Protein AF-A0A1C6GK19-F1 (afdb_monomer_lite)

Foldseek 3Di:
DDDDDDDDDDDDDDDDDDDDDPPPPVVVVVVVVVVVVVVVVVVVVVVVVVVVVVVVVVVVVVVVVVVVVVVVVVVVVVVVVVVVVCCDPPFKDWDAACDCLQPLQAHHRFIFIWTQCPPVPHHDDAQWWFWFQDPVDPPDIDIWGFHFDAFWKWKAAPLWIDTNNHTDDQPSQPPGDDDDPHIDIATAHHQWTFTGGSPHNRDDGCVPRNIGGVVRTRGTTAWTPPPHTDGSDDD

Sequence (235 aa):
MNYNHDEILDEMKTNGDNASDSENAEKNINNEAAENTKTVVKSREIDDKQKKSKKKNKDDEEETSWFRELCSWIMIFAGAFIVAYILSNFVIVNAKVPSGSMISTININDKVLGFRLSYMFSDPKRGDIVMFNAPDKENTIYIKRIIGLPGDKIVIEDNTVYINGEKLEEDYVRNGWEKSEGRTEYEVPKGEYFMMGDNRDESSDSRVWGTVKKKEIIAKAIFRYYPSIKSLLKK

Secondary structure (DSSP, 8-state):
---------------------SSSSHHHHHHHHHHHHHHHHHHHHHHHHHHHHHHHHHHHHHHHHHHHHHHHHHHHHHHHHHHHHHIIIIIEEEEE--SSTTTTTS-TT-EEEEEGGGGTSS---TT-EEEEE-SSSTT-EEEEEEEE-TTPEEEEETTEEEETTEEPP-TT-TT------S-EEEE--TTEEEEE-SSGGG--SHHHH--EEGGGEEEEEEEEEESS-EE-S--

pLDDT: mean 80.17, std 21.72, range [26.94, 98.56]

Radius of gyration: 51.76 Å; chains: 1; bounding box: 88×38×169 Å

Structure (mmCIF, N/CA/C/O backbone):
data_AF-A0A1C6GK19-F1
#
_entry.id   AF-A0A1C6GK19-F1
#
loop_
_atom_site.group_PDB
_atom_site.id
_atom_site.type_symbol
_atom_site.label_atom_id
_atom_site.label_alt_id
_atom_site.label_comp_id
_atom_site.label_asym_id
_atom_site.label_entity_id
_atom_site.label_seq_id
_atom_site.pdbx_PDB_ins_code
_atom_site.Cartn_x
_atom_site.Cartn_y
_atom_site.Cartn_z
_atom_site.occupancy
_atom_site.B_iso_or_equiv
_atom_site.auth_seq_id
_atom_site.auth_comp_id
_atom_site.auth_asym_id
_atom_site.auth_atom_id
_atom_site.pdbx_PDB_model_num
ATOM 1 N N . MET A 1 1 ? 35.275 -26.138 -144.445 1.00 43.59 1 MET A N 1
ATOM 2 C CA . MET A 1 1 ? 35.527 -24.773 -143.944 1.00 43.59 1 MET A CA 1
ATOM 3 C C . MET A 1 1 ? 36.910 -24.784 -143.322 1.00 43.59 1 MET A C 1
ATOM 5 O O . MET A 1 1 ? 37.063 -25.230 -142.196 1.00 43.59 1 MET A O 1
ATOM 9 N N . ASN A 1 2 ? 37.903 -24.423 -144.133 1.00 28.73 2 ASN A N 1
ATOM 10 C CA . ASN A 1 2 ? 39.289 -24.197 -143.730 1.00 28.73 2 ASN A CA 1
ATOM 11 C C . ASN A 1 2 ? 39.421 -22.719 -143.348 1.00 28.73 2 ASN A C 1
ATOM 13 O O . ASN A 1 2 ? 38.858 -21.885 -144.053 1.00 28.73 2 ASN A O 1
ATOM 17 N N . TYR A 1 3 ? 40.132 -22.396 -142.271 1.00 29.20 3 TYR A N 1
ATOM 18 C CA . TYR A 1 3 ? 41.532 -21.958 -142.343 1.00 29.20 3 TYR A CA 1
ATOM 19 C C . TYR A 1 3 ? 42.068 -21.739 -140.916 1.00 29.20 3 TYR A C 1
ATOM 21 O O . TYR A 1 3 ? 41.540 -20.948 -140.141 1.00 29.20 3 TYR A O 1
ATOM 29 N N . ASN A 1 4 ? 43.092 -22.530 -140.596 1.00 36.84 4 ASN A N 1
ATOM 30 C CA . ASN A 1 4 ? 44.186 -22.208 -139.683 1.00 36.84 4 ASN A CA 1
ATOM 31 C C . ASN A 1 4 ? 45.207 -21.334 -140.454 1.00 36.84 4 ASN A C 1
ATOM 33 O O . ASN A 1 4 ? 45.014 -21.161 -141.655 1.00 36.84 4 ASN A O 1
ATOM 37 N N . HIS A 1 5 ? 46.309 -20.933 -139.809 1.00 33.53 5 HIS A N 1
ATOM 38 C CA . HIS A 1 5 ? 47.495 -20.259 -140.382 1.00 33.53 5 HIS A CA 1
ATOM 39 C C . HIS A 1 5 ? 47.333 -18.743 -140.637 1.00 33.53 5 HIS A C 1
ATOM 41 O O . HIS A 1 5 ? 46.323 -18.308 -141.172 1.00 33.53 5 HIS A O 1
ATOM 47 N N . ASP A 1 6 ? 48.281 -17.863 -140.314 1.00 38.62 6 ASP A N 1
ATOM 48 C CA . ASP A 1 6 ? 49.664 -18.057 -139.872 1.00 38.62 6 ASP A CA 1
ATOM 49 C C . ASP A 1 6 ? 50.293 -16.715 -139.450 1.00 38.62 6 ASP A C 1
ATOM 51 O O . ASP A 1 6 ? 49.827 -15.672 -139.899 1.00 38.62 6 ASP A O 1
ATOM 55 N N . GLU A 1 7 ? 51.382 -16.814 -138.672 1.00 36.59 7 GLU A N 1
ATOM 56 C CA . GLU A 1 7 ? 52.617 -16.005 -138.789 1.00 36.59 7 GLU A CA 1
ATOM 57 C C . GLU A 1 7 ? 52.578 -14.473 -138.526 1.00 36.59 7 GLU A C 1
ATOM 59 O O . GLU A 1 7 ? 51.621 -13.778 -138.823 1.00 36.59 7 GLU A O 1
ATOM 64 N N . ILE A 1 8 ? 53.583 -13.806 -137.946 1.00 34.12 8 ILE A N 1
ATOM 65 C CA . ILE A 1 8 ? 55.035 -14.031 -137.882 1.00 34.12 8 ILE A CA 1
ATOM 66 C C . ILE A 1 8 ? 55.582 -13.346 -136.609 1.00 34.12 8 ILE A C 1
ATOM 68 O O . ILE A 1 8 ? 55.126 -12.272 -136.210 1.00 34.12 8 ILE A O 1
ATOM 72 N N . LEU A 1 9 ? 56.583 -13.990 -136.007 1.00 29.38 9 LEU A N 1
ATOM 73 C CA . LEU A 1 9 ? 57.534 -13.450 -135.032 1.00 29.38 9 LEU A CA 1
ATOM 74 C C . LEU A 1 9 ? 58.694 -12.758 -135.760 1.00 29.38 9 LEU A C 1
ATOM 76 O O . LEU A 1 9 ? 59.252 -13.365 -136.665 1.00 29.38 9 LEU A O 1
ATOM 80 N N . ASP A 1 10 ? 59.076 -11.561 -135.313 1.00 32.47 10 ASP A N 1
ATOM 81 C CA . ASP A 1 10 ? 60.437 -10.982 -135.367 1.00 32.47 10 ASP A CA 1
ATOM 82 C C . ASP A 1 10 ? 60.372 -9.555 -134.783 1.00 32.47 10 ASP A C 1
ATOM 84 O O . ASP A 1 10 ? 59.356 -8.882 -134.920 1.00 32.47 10 ASP A O 1
ATOM 88 N N . GLU A 1 11 ? 61.381 -8.923 -134.194 1.00 31.27 11 GLU A N 1
ATOM 89 C CA . GLU A 1 11 ? 62.536 -9.307 -133.385 1.00 31.27 11 GLU A CA 1
ATOM 90 C C . GLU A 1 11 ? 63.056 -7.966 -132.802 1.00 31.27 11 GLU A C 1
ATOM 92 O O . GLU A 1 11 ? 63.109 -6.954 -133.496 1.00 31.27 11 GLU A O 1
ATOM 97 N N . MET A 1 12 ? 63.447 -7.966 -131.523 1.00 29.61 12 MET A N 1
ATOM 98 C CA . MET A 1 12 ? 64.511 -7.145 -130.907 1.00 29.61 12 MET A CA 1
ATOM 99 C C . MET A 1 12 ? 64.522 -5.599 -131.041 1.00 29.61 12 MET A C 1
ATOM 101 O O . MET A 1 12 ? 64.955 -5.038 -132.044 1.00 29.61 12 MET A O 1
ATOM 105 N N . LYS A 1 13 ? 64.339 -4.899 -129.905 1.00 29.30 13 LYS A N 1
ATOM 106 C CA . LYS A 1 13 ? 65.416 -4.266 -129.089 1.00 29.30 13 LYS A CA 1
ATOM 107 C C . LYS A 1 13 ? 64.837 -3.253 -128.084 1.00 29.30 13 LYS A C 1
ATOM 109 O O . LYS A 1 13 ? 64.170 -2.319 -128.496 1.00 29.30 13 LYS A O 1
ATOM 114 N N . THR A 1 14 ? 65.172 -3.435 -126.799 1.00 32.00 14 THR A N 1
ATOM 115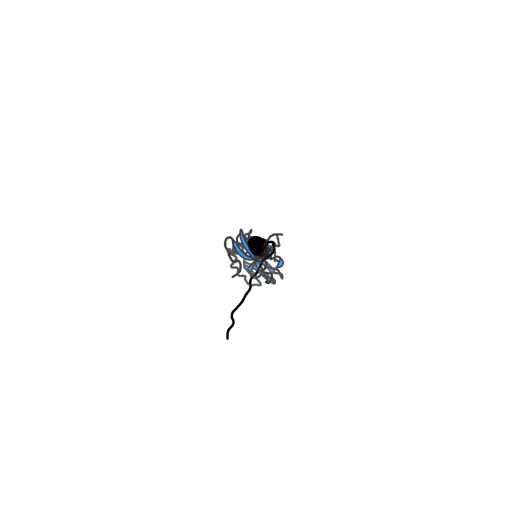 C CA . THR A 1 14 ? 65.857 -2.496 -125.868 1.00 32.00 14 THR A CA 1
ATOM 116 C C . THR A 1 14 ? 65.341 -2.596 -124.425 1.00 32.00 14 THR A C 1
ATOM 118 O O . THR A 1 14 ? 64.204 -2.240 -124.154 1.00 32.00 14 THR A O 1
ATOM 121 N N . ASN A 1 15 ? 66.242 -3.049 -123.541 1.00 27.27 15 ASN A N 1
ATOM 122 C CA . ASN A 1 15 ? 66.526 -2.632 -122.157 1.00 27.27 15 ASN A CA 1
ATOM 123 C C . ASN A 1 15 ? 65.410 -2.114 -121.226 1.00 27.27 15 ASN A C 1
ATOM 125 O O . ASN A 1 15 ? 64.787 -1.098 -121.510 1.00 27.27 15 ASN A O 1
ATOM 129 N N . GLY A 1 16 ? 65.411 -2.649 -119.996 1.00 26.94 16 GLY A N 1
ATOM 130 C CA . GLY A 1 16 ? 65.390 -1.798 -118.797 1.00 26.94 16 GLY A CA 1
ATOM 131 C C . GLY A 1 16 ? 64.318 -2.098 -117.745 1.00 26.94 16 GLY A C 1
ATOM 132 O O . GLY A 1 16 ? 63.241 -1.525 -117.797 1.00 26.94 16 GLY A O 1
ATOM 133 N N . ASP A 1 17 ? 64.707 -2.916 -116.764 1.00 32.50 17 ASP A N 1
ATOM 134 C CA . ASP A 1 17 ? 64.641 -2.642 -115.316 1.00 32.50 17 ASP A CA 1
ATOM 135 C C . ASP A 1 17 ? 63.320 -2.614 -114.501 1.00 32.50 17 ASP A C 1
ATOM 137 O O . ASP A 1 17 ? 62.322 -1.996 -114.856 1.00 32.50 17 ASP A O 1
ATOM 141 N N . ASN A 1 18 ? 63.480 -3.163 -113.278 1.00 35.75 18 ASN A N 1
ATOM 142 C CA . ASN A 1 18 ? 62.771 -2.931 -112.000 1.00 35.75 18 ASN A CA 1
ATOM 143 C C . ASN A 1 18 ? 61.487 -3.753 -111.764 1.00 35.75 18 ASN A C 1
ATOM 145 O O . ASN A 1 18 ? 60.461 -3.498 -112.374 1.00 35.75 18 ASN A O 1
ATOM 149 N N . ALA A 1 19 ? 61.437 -4.806 -110.932 1.00 41.19 19 ALA A N 1
ATOM 150 C CA . ALA A 1 19 ? 61.984 -5.053 -109.585 1.00 41.19 19 ALA A CA 1
ATOM 151 C C . ALA A 1 19 ? 61.464 -4.081 -108.507 1.00 41.19 19 ALA A C 1
ATOM 153 O O . ALA A 1 19 ? 62.207 -3.227 -108.036 1.00 41.19 19 ALA A O 1
ATOM 154 N N . SER A 1 20 ? 60.201 -4.242 -108.089 1.00 37.00 20 SER A N 1
ATOM 155 C CA . SER A 1 20 ? 59.693 -3.703 -106.813 1.00 37.00 20 SER A CA 1
ATOM 156 C C . SER A 1 20 ? 58.348 -4.332 -106.398 1.00 37.00 20 SER A C 1
ATOM 158 O O . SER A 1 20 ? 57.355 -3.626 -106.285 1.00 37.00 20 SER A O 1
ATOM 160 N N . ASP A 1 21 ? 58.298 -5.649 -106.161 1.00 46.28 21 ASP A N 1
ATOM 161 C CA . ASP A 1 21 ? 57.084 -6.336 -105.653 1.00 46.28 21 ASP A CA 1
ATOM 162 C C . ASP A 1 21 ? 57.327 -7.126 -104.348 1.00 46.28 21 ASP A C 1
ATOM 164 O O . ASP A 1 21 ? 56.582 -8.039 -104.001 1.00 46.28 21 ASP A O 1
ATOM 168 N N . SER A 1 22 ? 58.359 -6.764 -103.574 1.00 48.38 22 SER A N 1
ATOM 169 C CA . SER A 1 22 ? 58.707 -7.443 -102.310 1.00 48.38 22 SER A CA 1
ATOM 170 C C . SER A 1 22 ? 58.636 -6.574 -101.045 1.00 48.38 22 SER A C 1
ATOM 172 O O . SER A 1 22 ? 58.874 -7.091 -99.961 1.00 48.38 22 SER A O 1
ATOM 174 N N . GLU A 1 23 ? 58.258 -5.292 -101.121 1.00 44.59 23 GLU A N 1
ATOM 175 C CA . GLU A 1 23 ? 58.167 -4.412 -99.931 1.00 44.59 23 GLU A CA 1
ATOM 176 C C . GLU A 1 23 ? 56.764 -4.325 -99.292 1.00 44.59 23 GLU A C 1
ATOM 178 O O . GLU A 1 23 ? 56.608 -3.765 -98.205 1.00 44.59 23 GLU A O 1
ATOM 183 N N . ASN A 1 24 ? 55.729 -4.907 -99.911 1.00 45.12 24 ASN A N 1
ATOM 184 C CA . ASN A 1 24 ? 54.342 -4.814 -99.420 1.00 45.12 24 ASN A CA 1
ATOM 185 C C . ASN A 1 24 ? 53.863 -6.011 -98.574 1.00 45.12 24 ASN A C 1
ATOM 187 O O . ASN A 1 24 ? 52.768 -5.958 -98.013 1.00 45.12 24 ASN A O 1
ATOM 191 N N . ALA A 1 25 ? 54.668 -7.069 -98.428 1.00 46.62 25 ALA A N 1
ATOM 192 C CA . ALA A 1 25 ? 54.315 -8.240 -97.614 1.00 46.62 25 ALA A CA 1
ATOM 193 C C . ALA A 1 25 ? 54.773 -8.120 -96.144 1.00 46.62 25 ALA A C 1
ATOM 195 O O . ALA A 1 25 ? 54.075 -8.573 -95.239 1.00 46.62 25 ALA A O 1
ATOM 196 N N . GLU A 1 26 ? 55.892 -7.441 -95.869 1.00 47.50 26 GLU A N 1
ATOM 197 C CA . GLU A 1 26 ? 56.449 -7.323 -94.507 1.00 47.50 26 GLU A CA 1
ATOM 198 C C . GLU A 1 26 ? 55.784 -6.228 -93.648 1.00 47.50 26 GLU A C 1
ATOM 200 O O . GLU A 1 26 ? 55.840 -6.273 -92.416 1.00 47.50 26 GLU A O 1
ATOM 205 N N . LYS A 1 27 ? 55.082 -5.266 -94.263 1.00 44.72 27 LYS A N 1
ATOM 206 C CA . LYS A 1 27 ? 54.335 -4.225 -93.530 1.00 44.72 27 LYS A CA 1
ATOM 207 C C . LYS A 1 27 ? 53.001 -4.702 -92.947 1.00 44.72 27 LYS A C 1
ATOM 209 O O . LYS A 1 27 ? 52.537 -4.108 -91.977 1.00 44.72 27 LYS A O 1
ATOM 214 N N . ASN A 1 28 ? 52.405 -5.770 -93.480 1.00 46.62 28 ASN A N 1
ATOM 215 C CA . ASN A 1 28 ? 51.107 -6.266 -93.004 1.00 46.62 28 ASN A CA 1
ATOM 216 C C . ASN A 1 28 ? 51.219 -7.217 -91.800 1.00 46.62 28 ASN A C 1
ATOM 218 O O . ASN A 1 28 ? 50.357 -7.190 -90.927 1.00 46.62 28 ASN A O 1
ATOM 222 N N . ILE A 1 29 ? 52.314 -7.973 -91.672 1.00 51.62 29 ILE A N 1
ATOM 223 C CA . ILE A 1 29 ? 52.503 -8.942 -90.572 1.00 51.62 29 ILE A CA 1
ATOM 224 C C . ILE A 1 29 ? 52.820 -8.236 -89.236 1.00 51.62 29 ILE A C 1
ATOM 226 O O . ILE A 1 29 ? 52.411 -8.683 -88.164 1.00 51.62 29 ILE A O 1
ATOM 230 N N . ASN A 1 30 ? 53.497 -7.083 -89.284 1.00 49.56 30 ASN A N 1
ATOM 231 C CA . ASN A 1 30 ? 53.885 -6.330 -88.085 1.00 49.56 30 ASN A CA 1
ATOM 232 C C . ASN A 1 30 ? 52.734 -5.522 -87.452 1.00 49.56 30 ASN A C 1
ATOM 234 O O . ASN A 1 30 ? 52.788 -5.218 -86.259 1.00 49.56 30 ASN A O 1
ATOM 238 N N . ASN A 1 31 ? 51.677 -5.208 -88.209 1.00 53.41 31 ASN A N 1
ATOM 239 C CA . ASN A 1 31 ? 50.517 -4.479 -87.685 1.00 53.41 31 ASN A CA 1
ATOM 240 C C . ASN A 1 31 ? 49.523 -5.400 -86.951 1.00 53.41 31 ASN A C 1
ATOM 242 O O . ASN A 1 31 ? 49.047 -5.034 -85.877 1.00 53.41 31 ASN A O 1
ATOM 246 N N . GLU A 1 32 ? 49.292 -6.626 -87.434 1.00 54.31 32 GLU A N 1
ATOM 247 C CA . GLU A 1 32 ? 48.418 -7.601 -86.755 1.00 54.31 32 GLU A CA 1
ATOM 248 C C . GLU A 1 32 ? 48.982 -8.070 -85.403 1.00 54.31 32 GLU A C 1
ATOM 250 O O . GLU A 1 32 ? 48.239 -8.219 -84.429 1.00 54.31 32 GLU A O 1
ATOM 255 N N . ALA A 1 33 ? 50.303 -8.251 -85.289 1.00 53.78 33 ALA A N 1
ATOM 256 C CA . ALA A 1 33 ? 50.943 -8.654 -84.034 1.00 53.78 33 ALA A CA 1
ATOM 257 C C . ALA A 1 33 ? 50.863 -7.563 -82.943 1.00 53.78 33 ALA A C 1
ATOM 259 O O . ALA A 1 33 ? 50.708 -7.879 -81.756 1.00 53.78 33 ALA A O 1
ATOM 260 N N . ALA A 1 34 ? 50.921 -6.284 -83.335 1.00 53.94 34 ALA A N 1
ATOM 261 C CA . ALA A 1 34 ? 50.820 -5.134 -82.434 1.00 53.94 34 ALA A CA 1
ATOM 262 C C . ALA A 1 34 ? 49.372 -4.848 -81.986 1.00 53.94 34 ALA A C 1
ATOM 264 O O . ALA A 1 34 ? 49.145 -4.415 -80.850 1.00 53.94 34 ALA A O 1
ATOM 265 N N . GLU A 1 35 ? 48.379 -5.122 -82.837 1.00 54.28 35 GLU A N 1
ATOM 266 C CA . GLU A 1 35 ? 46.960 -5.024 -82.473 1.00 54.28 35 GLU A CA 1
ATOM 267 C C . GLU A 1 35 ? 46.511 -6.186 -81.576 1.00 54.28 35 GLU A C 1
ATOM 269 O O . GLU A 1 35 ? 45.806 -5.959 -80.586 1.00 54.28 35 GLU A O 1
ATOM 274 N N . ASN A 1 36 ? 46.995 -7.411 -81.812 1.00 53.78 36 ASN A N 1
ATOM 275 C CA . ASN A 1 36 ? 46.675 -8.559 -80.955 1.00 53.78 36 ASN A CA 1
ATOM 276 C C . ASN A 1 36 ? 47.298 -8.451 -79.553 1.00 53.78 36 ASN A C 1
ATOM 278 O O . ASN A 1 36 ? 46.638 -8.753 -78.557 1.00 53.78 36 ASN A O 1
ATOM 282 N N . THR A 1 37 ? 48.534 -7.957 -79.427 1.00 56.78 37 THR A N 1
ATOM 283 C CA . THR A 1 37 ? 49.152 -7.734 -78.105 1.00 56.78 37 THR A CA 1
ATOM 284 C C . THR A 1 37 ? 48.468 -6.612 -77.322 1.00 56.78 37 THR A C 1
ATOM 286 O O . THR A 1 37 ? 48.232 -6.774 -76.124 1.00 56.78 37 THR A O 1
ATOM 289 N N . LYS A 1 38 ? 48.048 -5.516 -77.971 1.00 58.03 38 LYS A N 1
ATOM 290 C CA . LYS A 1 38 ? 47.233 -4.474 -77.315 1.00 58.03 38 LYS A CA 1
ATOM 291 C C . LYS A 1 38 ? 45.866 -4.992 -76.869 1.00 58.03 38 LYS A C 1
ATOM 293 O O . LYS A 1 38 ? 45.396 -4.609 -75.798 1.00 58.03 38 LYS A O 1
ATOM 298 N N . THR A 1 39 ? 45.249 -5.880 -77.644 1.00 56.84 39 THR A N 1
ATOM 299 C CA . THR A 1 39 ? 43.930 -6.447 -77.325 1.00 56.84 39 THR A CA 1
ATOM 300 C C . THR A 1 39 ? 44.000 -7.409 -76.133 1.00 56.84 39 THR A C 1
ATOM 302 O O . THR A 1 39 ? 43.179 -7.308 -75.223 1.00 56.84 39 THR A O 1
ATOM 305 N N . VAL A 1 40 ? 45.037 -8.254 -76.060 1.00 58.97 40 VAL A N 1
ATOM 306 C CA . VAL A 1 40 ? 45.258 -9.206 -74.949 1.00 58.97 40 VAL A CA 1
ATOM 307 C C . VAL A 1 40 ? 45.695 -8.516 -73.646 1.00 58.97 40 VAL A C 1
ATOM 309 O O . VAL A 1 40 ? 45.342 -8.960 -72.551 1.00 58.97 40 VAL A O 1
ATOM 312 N N . VAL A 1 41 ? 46.452 -7.416 -73.724 1.00 59.88 41 VAL A N 1
ATOM 313 C CA . VAL A 1 41 ? 46.822 -6.618 -72.538 1.00 59.88 41 VAL A CA 1
ATOM 314 C C . VAL A 1 41 ? 45.608 -5.850 -72.002 1.00 59.88 41 VAL A C 1
ATOM 316 O O . VAL A 1 41 ? 45.374 -5.838 -70.794 1.00 59.88 41 VAL A O 1
ATOM 319 N N . LYS A 1 42 ? 44.772 -5.296 -72.891 1.00 57.91 42 LYS A N 1
ATOM 320 C CA . LYS A 1 42 ? 43.541 -4.588 -72.517 1.00 57.91 42 LYS A CA 1
ATOM 321 C C . LYS A 1 42 ? 42.492 -5.518 -71.898 1.00 57.91 42 LYS A C 1
ATOM 323 O O . LYS A 1 42 ? 41.830 -5.116 -70.947 1.00 57.91 42 LYS A O 1
ATOM 328 N N . SER A 1 43 ? 42.360 -6.762 -72.367 1.00 58.38 43 SER A N 1
ATOM 329 C CA . SER A 1 43 ? 41.442 -7.741 -71.763 1.00 58.38 43 SER A CA 1
ATOM 330 C C . SER A 1 43 ? 41.885 -8.183 -70.361 1.00 58.38 43 SER A C 1
ATOM 332 O O . SER A 1 43 ? 41.049 -8.276 -69.467 1.00 58.38 43 SER A O 1
ATOM 334 N N . ARG A 1 44 ? 43.194 -8.351 -70.118 1.00 57.56 44 ARG A N 1
ATOM 335 C CA . ARG A 1 44 ? 43.731 -8.666 -68.776 1.00 57.56 44 ARG A CA 1
ATOM 336 C C . ARG A 1 44 ? 43.562 -7.513 -67.779 1.00 57.56 44 ARG A C 1
ATOM 338 O O . ARG A 1 44 ? 43.212 -7.756 -66.629 1.00 57.56 44 ARG A O 1
ATOM 345 N N . GLU A 1 45 ? 43.727 -6.262 -68.213 1.00 58.31 45 GLU A N 1
ATOM 346 C CA . GLU A 1 45 ? 43.440 -5.092 -67.366 1.00 58.31 45 GLU A CA 1
ATOM 347 C C . GLU A 1 45 ? 41.950 -4.942 -67.025 1.00 58.31 45 GLU A C 1
ATOM 349 O O . GLU A 1 45 ? 41.614 -4.466 -65.937 1.00 58.31 45 GLU A O 1
ATOM 354 N N . ILE A 1 46 ? 41.053 -5.327 -67.938 1.00 57.06 46 ILE A N 1
ATOM 355 C CA . ILE A 1 46 ? 39.604 -5.301 -67.702 1.00 57.06 46 ILE A CA 1
ATOM 356 C C . ILE A 1 46 ? 39.209 -6.390 -66.692 1.00 57.06 46 ILE A C 1
ATOM 358 O O . ILE A 1 46 ? 38.466 -6.089 -65.756 1.00 57.06 46 ILE A O 1
ATOM 362 N N . ASP A 1 47 ? 39.758 -7.601 -66.802 1.00 56.25 47 ASP A N 1
ATOM 363 C CA . ASP A 1 47 ? 39.485 -8.703 -65.867 1.00 56.25 47 ASP A CA 1
ATOM 364 C C . ASP A 1 47 ? 40.027 -8.433 -64.451 1.00 56.25 47 ASP A C 1
ATOM 366 O O . ASP A 1 47 ? 39.339 -8.695 -63.457 1.00 56.25 47 ASP A O 1
ATOM 370 N N . ASP A 1 48 ? 41.217 -7.836 -64.327 1.00 58.59 48 ASP A N 1
ATOM 371 C CA . ASP A 1 48 ? 41.787 -7.457 -63.027 1.00 58.59 48 ASP A CA 1
ATOM 372 C C . ASP A 1 48 ? 41.061 -6.263 -62.388 1.00 58.59 48 ASP A C 1
ATOM 374 O O . ASP A 1 48 ? 40.886 -6.224 -61.163 1.00 58.59 48 ASP A O 1
ATOM 378 N N . LYS A 1 49 ? 40.569 -5.305 -63.189 1.00 56.38 49 LYS A N 1
ATOM 379 C CA . LYS A 1 49 ? 39.706 -4.216 -62.695 1.00 56.38 49 LYS A CA 1
ATOM 380 C C . LYS A 1 49 ? 38.335 -4.729 -62.256 1.00 56.38 49 LYS A C 1
ATOM 382 O O . LYS A 1 49 ? 37.857 -4.296 -61.209 1.00 56.38 49 LYS A O 1
ATOM 387 N N . GLN A 1 50 ? 37.737 -5.679 -62.979 1.00 56.31 50 GLN A N 1
ATOM 388 C CA . GLN A 1 50 ? 36.462 -6.297 -62.593 1.00 56.31 50 GLN A CA 1
ATOM 389 C C . GLN A 1 50 ? 36.588 -7.192 -61.349 1.00 56.31 50 GLN A C 1
ATOM 391 O O . GLN A 1 50 ? 35.686 -7.201 -60.509 1.00 56.31 50 GLN A O 1
ATOM 396 N N . LYS A 1 51 ? 37.708 -7.907 -61.165 1.00 52.50 51 LYS A N 1
ATOM 397 C CA . LYS A 1 51 ? 37.987 -8.656 -59.923 1.00 52.50 51 LYS A CA 1
ATOM 398 C C . LYS A 1 51 ? 38.226 -7.737 -58.727 1.00 52.50 51 LYS A C 1
ATOM 400 O O . LYS A 1 51 ? 37.706 -8.016 -57.648 1.00 52.50 51 LYS A O 1
ATOM 405 N N . LYS A 1 52 ? 38.967 -6.635 -58.899 1.00 53.56 52 LYS A N 1
ATOM 406 C CA . LYS A 1 52 ? 39.181 -5.642 -57.831 1.00 53.56 52 LYS A CA 1
ATOM 407 C C . LYS A 1 52 ? 37.901 -4.882 -57.475 1.00 53.56 52 LYS A C 1
ATOM 409 O O . LYS A 1 52 ? 37.678 -4.655 -56.292 1.00 53.56 52 LYS A O 1
ATOM 414 N N . SER A 1 53 ? 37.040 -4.553 -58.443 1.00 53.47 53 SER A N 1
ATOM 415 C CA . SER A 1 5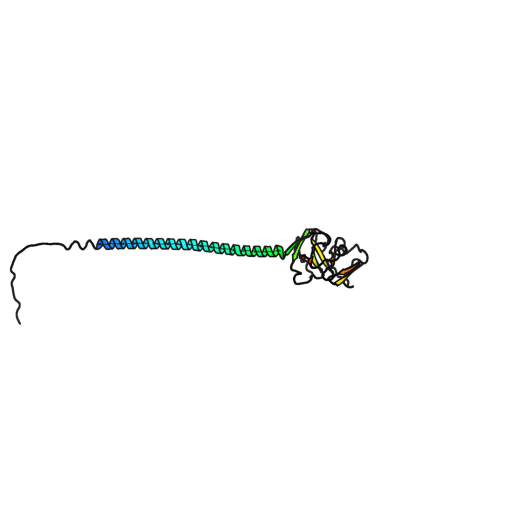3 ? 35.751 -3.904 -58.157 1.00 53.47 53 SER A CA 1
ATOM 416 C C . SER A 1 53 ? 34.755 -4.855 -57.487 1.00 53.47 53 SER A C 1
ATOM 418 O O . SER A 1 53 ? 34.081 -4.447 -56.551 1.00 53.47 53 SER A O 1
ATOM 420 N N . LYS A 1 54 ? 34.697 -6.135 -57.892 1.00 49.62 54 LYS A N 1
ATOM 421 C CA . LYS A 1 54 ? 33.854 -7.145 -57.225 1.00 49.62 54 LYS A CA 1
ATOM 422 C C . LYS A 1 54 ? 34.325 -7.481 -55.815 1.00 49.62 54 LYS A C 1
ATOM 424 O O . LYS A 1 54 ? 33.480 -7.715 -54.964 1.00 49.62 54 LYS A O 1
ATOM 429 N N . LYS A 1 55 ? 35.639 -7.525 -55.565 1.00 50.12 55 LYS A N 1
ATOM 430 C CA . LYS A 1 55 ? 36.183 -7.786 -54.225 1.00 50.12 55 LYS A CA 1
ATOM 431 C C . LYS A 1 55 ? 35.938 -6.605 -53.285 1.00 50.12 55 LYS A C 1
ATOM 433 O O . LYS A 1 55 ? 35.436 -6.814 -52.196 1.00 50.12 55 LYS A O 1
ATOM 438 N N . LYS A 1 56 ? 36.169 -5.376 -53.763 1.00 49.41 56 LYS A N 1
ATOM 439 C CA . LYS A 1 56 ? 35.880 -4.156 -53.001 1.00 49.41 56 LYS A CA 1
ATOM 440 C C . LYS A 1 56 ? 34.385 -4.023 -52.679 1.00 49.41 56 LYS A C 1
ATOM 442 O O . LYS A 1 56 ? 34.042 -3.832 -51.528 1.00 49.41 56 LYS A O 1
ATOM 447 N N . ASN A 1 57 ? 33.503 -4.277 -53.651 1.00 54.16 57 ASN A N 1
ATOM 448 C CA . ASN A 1 57 ? 32.058 -4.287 -53.401 1.00 54.16 57 ASN A CA 1
ATOM 449 C C . ASN A 1 57 ? 31.617 -5.392 -52.431 1.00 54.16 57 ASN A C 1
ATOM 451 O O . ASN A 1 57 ? 30.682 -5.163 -51.684 1.00 54.16 57 ASN A O 1
ATOM 455 N N . LYS A 1 58 ? 32.259 -6.570 -52.424 1.00 54.00 58 LYS A N 1
ATOM 456 C CA . LYS A 1 58 ? 31.923 -7.649 -51.479 1.00 54.00 58 LYS A CA 1
ATOM 457 C C . LYS A 1 58 ? 32.353 -7.332 -50.051 1.00 54.00 58 LYS A C 1
ATOM 459 O O . LYS A 1 58 ? 31.583 -7.586 -49.136 1.00 54.00 58 LYS A O 1
ATOM 464 N N . ASP A 1 59 ? 33.553 -6.780 -49.886 1.00 54.69 59 ASP A N 1
ATOM 465 C CA . ASP A 1 59 ? 34.086 -6.397 -48.578 1.00 54.69 59 ASP A CA 1
ATOM 466 C C . ASP A 1 59 ? 33.292 -5.191 -48.016 1.00 54.69 59 ASP A C 1
ATOM 468 O O . ASP A 1 59 ? 32.923 -5.191 -46.846 1.00 54.69 59 ASP A O 1
ATOM 472 N N . ASP A 1 60 ? 32.907 -4.228 -48.867 1.00 56.88 60 ASP A N 1
ATOM 473 C CA . ASP A 1 60 ? 32.050 -3.086 -48.502 1.00 56.88 60 ASP A CA 1
ATOM 474 C C . ASP A 1 60 ? 30.574 -3.510 -48.240 1.00 56.88 60 ASP A C 1
ATOM 476 O O . ASP A 1 60 ? 29.894 -2.947 -47.374 1.00 56.88 60 ASP A O 1
ATOM 480 N N . GLU A 1 61 ? 30.050 -4.517 -48.956 1.00 57.78 61 GLU A N 1
ATOM 481 C CA . GLU A 1 61 ? 28.718 -5.110 -48.716 1.00 57.78 61 GLU A CA 1
ATOM 482 C C . GLU A 1 61 ? 28.679 -5.944 -47.427 1.00 57.78 61 GLU A C 1
ATOM 484 O O . GLU A 1 61 ? 27.718 -5.834 -46.664 1.00 57.78 61 GLU A O 1
ATOM 489 N N . GLU A 1 62 ? 29.712 -6.746 -47.144 1.00 59.25 62 GLU A N 1
ATOM 490 C CA . GLU A 1 62 ? 29.830 -7.475 -45.875 1.00 59.25 62 GLU A CA 1
ATOM 491 C C . GLU A 1 62 ? 29.996 -6.502 -44.706 1.00 59.25 62 GLU A C 1
ATOM 493 O O . GLU A 1 62 ? 29.287 -6.650 -43.706 1.00 59.25 62 GLU A O 1
ATOM 498 N N . GLU A 1 63 ? 30.841 -5.468 -44.846 1.00 60.84 63 GLU A N 1
ATOM 499 C CA . GLU A 1 63 ? 31.014 -4.438 -43.820 1.00 60.84 63 GLU A CA 1
ATOM 500 C C . GLU A 1 63 ? 29.696 -3.727 -43.500 1.00 60.84 63 GLU A C 1
ATOM 502 O O . GLU A 1 63 ? 29.251 -3.699 -42.350 1.00 60.84 63 GLU A O 1
ATOM 507 N N . THR A 1 64 ? 28.997 -3.221 -44.515 1.00 63.69 64 THR A N 1
ATOM 508 C CA . THR A 1 64 ? 27.698 -2.565 -44.311 1.00 63.69 64 THR A CA 1
ATOM 509 C C . THR A 1 64 ? 26.611 -3.518 -43.799 1.00 63.69 64 THR A C 1
ATOM 511 O O . THR A 1 64 ? 25.718 -3.071 -43.075 1.00 63.69 64 THR A O 1
ATOM 514 N N . SER A 1 65 ? 26.678 -4.821 -44.095 1.00 77.38 65 SER A N 1
ATOM 515 C CA . SER A 1 65 ? 25.731 -5.821 -43.583 1.00 77.38 65 SER A CA 1
ATOM 516 C C . SER A 1 65 ? 25.897 -6.058 -42.082 1.00 77.38 65 SER A C 1
ATOM 518 O O . SER A 1 65 ? 24.919 -5.943 -41.338 1.00 77.38 65 SER A O 1
ATOM 520 N N . TRP A 1 66 ? 27.120 -6.309 -41.598 1.00 84.81 66 TRP A N 1
ATOM 521 C CA . TRP A 1 66 ? 27.329 -6.572 -40.169 1.00 84.81 66 TRP A CA 1
ATOM 522 C C . TRP A 1 66 ? 27.146 -5.310 -39.314 1.00 84.81 66 TRP A C 1
ATOM 524 O O . TRP A 1 66 ? 26.641 -5.407 -38.195 1.00 84.81 66 TRP A O 1
ATOM 534 N N . PHE A 1 67 ? 27.454 -4.110 -39.834 1.00 80.62 67 PHE A N 1
ATOM 535 C CA . PHE A 1 67 ? 27.130 -2.851 -39.148 1.00 80.62 67 PHE A CA 1
ATOM 536 C C . PHE A 1 67 ? 25.614 -2.640 -39.018 1.00 80.62 67 PHE A C 1
ATOM 538 O O . PHE A 1 67 ? 25.146 -2.178 -37.978 1.00 80.62 67 PHE A O 1
ATOM 545 N N . ARG A 1 68 ? 24.818 -3.010 -40.032 1.00 88.00 68 ARG A N 1
ATOM 546 C CA . ARG A 1 68 ? 23.344 -2.950 -39.960 1.00 88.00 68 ARG A CA 1
ATOM 547 C C . ARG A 1 68 ? 22.778 -3.967 -38.975 1.00 88.00 68 ARG A C 1
ATOM 549 O O . ARG A 1 68 ? 21.845 -3.639 -38.237 1.00 88.00 68 ARG A O 1
ATOM 556 N N . GLU A 1 69 ? 23.346 -5.168 -38.923 1.00 92.25 69 GLU A N 1
ATOM 557 C CA . GLU A 1 69 ? 23.001 -6.168 -37.911 1.00 92.25 69 GLU A CA 1
ATOM 558 C C . GLU A 1 69 ? 23.344 -5.665 -36.507 1.00 92.25 69 GLU A C 1
ATOM 560 O O . GLU A 1 69 ? 22.478 -5.656 -35.632 1.00 92.25 69 GLU A O 1
ATOM 565 N N . LEU A 1 70 ? 24.555 -5.143 -36.301 1.00 91.00 70 LEU A N 1
ATOM 566 C CA . LEU A 1 70 ? 24.982 -4.562 -35.031 1.00 91.00 70 LEU A CA 1
ATOM 567 C C . LEU A 1 70 ? 24.068 -3.408 -34.599 1.00 91.00 70 LEU A C 1
ATOM 569 O O . LEU A 1 70 ? 23.609 -3.390 -33.458 1.00 91.00 70 LEU A O 1
ATOM 573 N N . CYS A 1 71 ? 23.746 -2.474 -35.498 1.00 92.50 71 CYS A N 1
ATOM 574 C CA . CYS A 1 71 ? 22.790 -1.402 -35.220 1.00 92.50 71 CYS A CA 1
ATOM 575 C C . CYS A 1 71 ? 21.408 -1.950 -34.841 1.00 92.50 71 CYS A C 1
ATOM 577 O O . CYS A 1 71 ? 20.771 -1.412 -33.939 1.00 92.50 71 CYS A O 1
ATOM 579 N N . SER A 1 72 ? 20.956 -3.034 -35.474 1.00 92.50 72 SER A N 1
ATOM 580 C CA . SER A 1 72 ? 19.676 -3.674 -35.144 1.00 92.50 72 SER A CA 1
ATOM 581 C C . SER A 1 72 ? 19.692 -4.270 -33.734 1.00 92.50 72 SER A C 1
ATOM 583 O O . SER A 1 72 ? 18.779 -4.011 -32.949 1.00 92.50 72 SER A O 1
ATOM 585 N N . TRP A 1 73 ? 20.755 -4.990 -33.363 1.00 96.38 73 TRP A N 1
ATOM 586 C CA . TRP A 1 73 ? 20.945 -5.494 -31.999 1.00 96.38 73 TRP A CA 1
ATOM 587 C C . TRP A 1 73 ? 21.018 -4.358 -30.977 1.00 96.38 73 TRP A C 1
ATOM 589 O O . TRP A 1 73 ? 20.342 -4.415 -29.952 1.00 96.38 73 TRP A O 1
ATOM 599 N N . ILE A 1 74 ? 21.775 -3.296 -31.271 1.00 95.75 74 ILE A N 1
ATOM 600 C CA . ILE A 1 74 ? 21.867 -2.108 -30.413 1.00 95.75 74 ILE A CA 1
ATOM 601 C C . ILE A 1 74 ? 20.488 -1.484 -30.210 1.00 95.75 74 ILE A C 1
ATOM 603 O O . ILE A 1 74 ? 20.140 -1.168 -29.079 1.00 95.75 74 ILE A O 1
ATOM 607 N N . MET A 1 75 ? 19.681 -1.341 -31.262 1.00 95.19 75 MET A N 1
ATOM 608 C CA . MET A 1 75 ? 18.327 -0.795 -31.147 1.00 95.19 75 MET A CA 1
ATOM 609 C C . MET A 1 75 ? 17.410 -1.686 -30.301 1.00 95.19 75 MET A C 1
ATOM 611 O O . MET A 1 75 ? 16.631 -1.165 -29.504 1.00 95.19 75 MET A O 1
ATOM 615 N N . ILE A 1 76 ? 17.529 -3.014 -30.410 1.00 96.44 76 ILE A N 1
ATOM 616 C CA . ILE A 1 76 ? 16.792 -3.960 -29.556 1.00 96.44 76 ILE A CA 1
ATOM 617 C C . ILE A 1 76 ? 17.209 -3.796 -28.092 1.00 96.44 76 ILE A C 1
ATOM 619 O O . ILE A 1 76 ? 16.350 -3.653 -27.222 1.00 96.44 76 ILE A O 1
ATOM 623 N N . PHE A 1 77 ? 18.513 -3.767 -27.807 1.00 97.12 77 PHE A N 1
ATOM 624 C CA . PHE A 1 77 ? 19.017 -3.584 -26.446 1.00 97.12 77 PHE A CA 1
ATOM 625 C C . PHE A 1 77 ? 18.676 -2.204 -25.883 1.00 97.12 77 PHE A C 1
ATOM 627 O O . PHE A 1 77 ? 18.285 -2.108 -24.723 1.00 97.12 77 PHE A O 1
ATOM 634 N N . ALA A 1 78 ? 18.762 -1.149 -26.692 1.00 97.00 78 ALA A N 1
ATOM 635 C CA . ALA A 1 78 ? 18.366 0.200 -26.310 1.00 97.00 78 ALA A CA 1
ATOM 636 C C . ALA A 1 78 ? 16.868 0.255 -25.992 1.00 97.00 78 ALA A C 1
ATOM 638 O O . 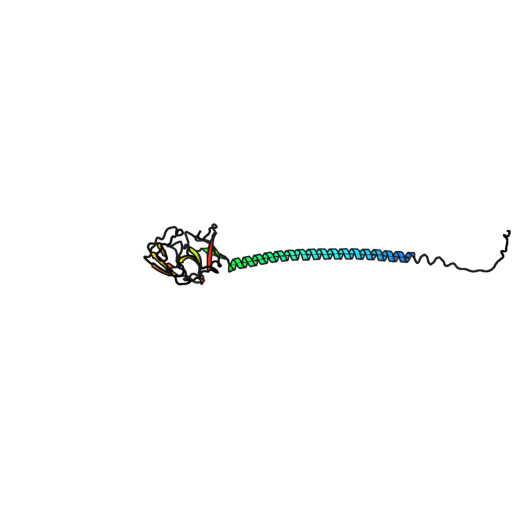ALA A 1 78 ? 16.484 0.774 -24.947 1.00 97.00 78 ALA A O 1
ATOM 639 N N . GLY A 1 79 ? 16.025 -0.349 -26.833 1.00 97.50 79 GLY A N 1
ATOM 640 C CA . GLY A 1 79 ? 14.594 -0.484 -26.574 1.00 97.50 79 GLY A CA 1
ATOM 641 C C . GLY A 1 79 ? 14.314 -1.245 -25.277 1.00 97.50 79 GLY A C 1
ATOM 642 O O . GLY A 1 79 ? 13.569 -0.760 -24.427 1.00 97.50 79 GLY A O 1
ATOM 643 N N . ALA A 1 80 ? 14.964 -2.393 -25.073 1.00 97.06 80 ALA A N 1
ATOM 644 C CA . ALA A 1 80 ? 14.837 -3.178 -23.848 1.00 97.06 80 ALA A CA 1
ATOM 645 C C . ALA A 1 80 ? 15.292 -2.393 -22.608 1.00 97.06 80 ALA A C 1
ATOM 647 O O . ALA A 1 80 ? 14.620 -2.429 -21.578 1.00 97.06 80 ALA A O 1
ATOM 648 N N . PHE A 1 81 ? 16.389 -1.641 -22.710 1.00 97.38 81 PHE A N 1
ATOM 649 C CA . PHE A 1 81 ? 16.888 -0.785 -21.641 1.00 97.38 81 PHE A CA 1
ATOM 650 C C . PHE A 1 81 ? 15.911 0.347 -21.317 1.00 97.38 81 PHE A C 1
ATOM 652 O O . PHE A 1 81 ? 15.625 0.577 -20.146 1.00 97.38 81 PHE A O 1
ATOM 659 N N . ILE A 1 82 ? 15.344 1.013 -22.327 1.00 96.88 82 ILE A N 1
ATOM 660 C CA . ILE A 1 82 ? 14.328 2.060 -22.143 1.00 96.88 82 ILE A CA 1
ATOM 661 C C . ILE A 1 82 ? 13.093 1.483 -21.449 1.00 96.88 82 ILE A C 1
ATOM 663 O O . ILE A 1 82 ? 12.612 2.056 -20.472 1.00 96.88 82 ILE A O 1
ATOM 667 N N . VAL A 1 83 ? 12.601 0.328 -21.900 1.00 96.31 83 VAL A N 1
ATOM 668 C CA . VAL A 1 83 ? 11.462 -0.348 -21.265 1.00 96.31 83 VAL A CA 1
ATOM 669 C C . VAL A 1 83 ? 11.793 -0.711 -19.818 1.00 96.31 83 VAL A C 1
ATOM 671 O O . VAL A 1 83 ? 11.017 -0.393 -18.917 1.00 96.31 83 VAL A O 1
ATOM 674 N N . ALA A 1 84 ? 12.955 -1.313 -19.560 1.00 94.81 84 ALA A N 1
ATOM 675 C CA . ALA A 1 84 ? 13.394 -1.660 -18.211 1.00 94.81 84 ALA A CA 1
ATOM 676 C C . ALA A 1 84 ? 13.533 -0.420 -17.316 1.00 94.81 84 ALA A C 1
ATOM 678 O O . ALA A 1 84 ? 13.119 -0.450 -16.155 1.00 94.81 84 ALA A O 1
ATOM 679 N N . TYR A 1 85 ? 14.057 0.681 -17.855 1.00 95.12 85 TYR A N 1
ATOM 680 C CA . TYR A 1 85 ? 14.174 1.962 -17.169 1.00 95.12 85 TYR A CA 1
ATOM 681 C C . TYR A 1 85 ? 12.795 2.521 -16.803 1.00 95.12 85 TYR A C 1
ATOM 683 O O . TYR A 1 85 ? 12.577 2.891 -15.648 1.00 95.12 85 TYR A O 1
ATOM 691 N N . ILE A 1 86 ? 11.840 2.528 -17.739 1.00 95.00 86 ILE A N 1
ATOM 692 C CA . ILE A 1 86 ? 10.469 2.990 -17.486 1.00 95.00 86 ILE A CA 1
ATOM 693 C C . ILE A 1 86 ? 9.806 2.126 -16.413 1.00 95.00 86 ILE A C 1
ATOM 695 O O . ILE A 1 86 ? 9.258 2.652 -15.442 1.00 95.00 86 ILE A O 1
ATOM 699 N N . LEU A 1 87 ? 9.887 0.800 -16.550 1.00 93.12 87 LEU A N 1
ATOM 700 C CA . LEU A 1 87 ? 9.293 -0.129 -15.593 1.00 93.12 87 LEU A CA 1
ATOM 701 C C . LEU A 1 87 ? 9.874 0.064 -14.190 1.00 93.12 87 LEU A C 1
ATOM 703 O O . LEU A 1 87 ? 9.120 0.159 -13.221 1.00 93.12 87 LEU A O 1
ATOM 707 N N . SER A 1 88 ? 11.198 0.174 -14.087 1.00 88.75 88 SER A N 1
ATOM 708 C CA . SER A 1 88 ? 11.900 0.273 -12.804 1.00 88.75 88 SER A CA 1
ATOM 709 C C . SER A 1 88 ? 11.665 1.608 -12.097 1.00 88.75 88 SER A C 1
ATOM 711 O O . SER A 1 88 ? 11.573 1.638 -10.873 1.00 88.75 88 SER A O 1
ATOM 713 N N . ASN A 1 89 ? 11.543 2.711 -12.843 1.00 89.31 89 ASN A N 1
ATOM 714 C CA . ASN A 1 89 ? 11.390 4.040 -12.247 1.00 89.31 89 ASN A CA 1
ATOM 715 C C . ASN A 1 89 ? 9.922 4.439 -12.037 1.00 89.31 89 ASN A C 1
ATOM 717 O O . ASN A 1 89 ? 9.582 4.989 -10.991 1.00 89.31 89 ASN A O 1
ATOM 721 N N . PHE A 1 90 ? 9.033 4.132 -12.985 1.00 91.25 90 PHE A N 1
ATOM 722 C CA . PHE A 1 90 ? 7.666 4.670 -12.993 1.00 91.25 90 PHE A CA 1
ATOM 723 C C . PHE A 1 90 ? 6.587 3.646 -12.648 1.00 91.25 90 PHE A C 1
ATOM 725 O O . PHE A 1 90 ? 5.525 4.021 -12.158 1.00 91.25 90 PHE A O 1
ATOM 732 N N . VAL A 1 91 ? 6.832 2.353 -12.864 1.00 92.81 91 VAL A N 1
ATOM 733 C CA . VAL A 1 91 ? 5.776 1.333 -12.757 1.00 92.81 91 VAL A CA 1
ATOM 734 C C . VAL A 1 91 ? 5.911 0.507 -11.481 1.00 92.81 91 VAL A C 1
ATOM 736 O O . VAL A 1 91 ? 4.928 0.299 -10.764 1.00 92.81 91 VAL A O 1
ATOM 739 N N . ILE A 1 92 ? 7.131 0.079 -11.163 1.00 94.19 92 ILE A N 1
ATOM 740 C CA . ILE A 1 92 ? 7.411 -0.921 -10.132 1.00 94.19 92 ILE A CA 1
ATOM 741 C C . ILE A 1 92 ? 8.195 -0.309 -8.971 1.00 94.19 92 ILE A C 1
ATOM 743 O O . ILE A 1 92 ? 9.255 0.282 -9.164 1.00 94.19 92 ILE A O 1
ATOM 747 N N . VAL A 1 93 ? 7.696 -0.475 -7.746 1.00 92.56 93 VAL A N 1
ATOM 748 C CA . VAL A 1 93 ? 8.438 -0.183 -6.509 1.00 92.56 93 VAL A CA 1
ATOM 749 C C . VAL A 1 93 ? 9.012 -1.485 -5.977 1.00 92.56 93 VAL A C 1
ATOM 751 O O . VAL A 1 93 ? 8.270 -2.447 -5.788 1.00 92.56 93 VAL A O 1
ATOM 754 N N . ASN A 1 94 ? 10.303 -1.502 -5.666 1.00 91.69 94 ASN A N 1
ATOM 755 C CA . ASN A 1 94 ? 10.915 -2.569 -4.886 1.00 91.69 94 ASN A CA 1
ATOM 756 C C . ASN A 1 94 ? 11.226 -2.038 -3.483 1.00 91.69 94 ASN A C 1
ATOM 758 O O . ASN A 1 94 ? 12.018 -1.107 -3.348 1.00 91.69 94 ASN A O 1
ATOM 762 N N . ALA A 1 95 ? 10.590 -2.602 -2.456 1.00 88.06 95 ALA A N 1
ATOM 763 C CA . ALA A 1 95 ? 10.736 -2.157 -1.076 1.00 88.06 95 ALA A CA 1
ATOM 764 C C . ALA A 1 95 ? 11.216 -3.300 -0.173 1.00 88.06 95 ALA A C 1
ATOM 766 O O . ALA A 1 95 ? 10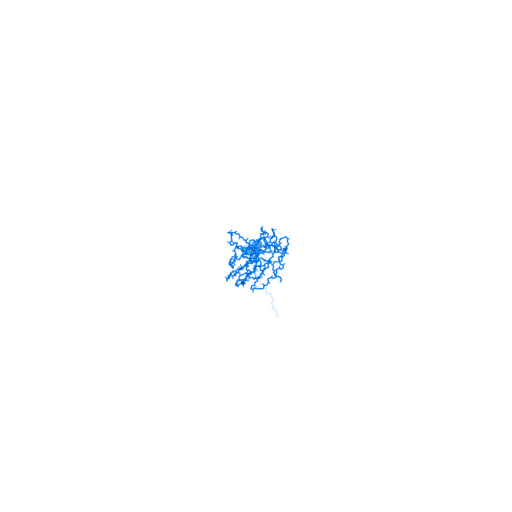.697 -4.417 -0.222 1.00 88.06 95 ALA A O 1
ATOM 767 N N . LYS A 1 96 ? 12.193 -3.002 0.688 1.00 90.81 96 LYS A N 1
ATOM 768 C CA . LYS A 1 96 ? 12.587 -3.867 1.806 1.00 90.81 96 LYS A CA 1
ATOM 769 C C . LYS A 1 96 ? 11.819 -3.424 3.046 1.00 90.81 96 LYS A C 1
ATOM 771 O O . LYS A 1 96 ? 11.859 -2.245 3.377 1.00 90.81 96 LYS A O 1
ATOM 776 N N . VAL A 1 97 ? 11.164 -4.353 3.738 1.00 90.00 97 VAL A N 1
ATOM 777 C CA . VAL A 1 97 ? 10.360 -4.033 4.926 1.00 90.00 97 VAL A CA 1
ATOM 778 C C . VAL A 1 97 ? 11.243 -3.981 6.178 1.00 90.00 97 VAL A C 1
ATOM 780 O O . VAL A 1 97 ? 11.823 -5.006 6.546 1.00 90.00 97 VAL A O 1
ATOM 783 N N . PRO A 1 98 ? 11.372 -2.816 6.846 1.00 86.44 98 PRO A N 1
ATOM 784 C CA . PRO A 1 98 ? 12.256 -2.673 8.000 1.00 86.44 98 PRO A CA 1
ATOM 785 C C . PRO A 1 98 ? 11.557 -2.935 9.343 1.00 86.44 98 PRO A C 1
ATOM 787 O O . PRO A 1 98 ? 12.244 -3.085 10.347 1.00 86.44 98 PRO A O 1
ATOM 790 N N . SER A 1 99 ? 10.219 -2.971 9.387 1.00 90.88 99 SER A N 1
ATOM 791 C CA . SER A 1 99 ? 9.439 -3.014 10.632 1.00 90.88 99 SER A CA 1
ATOM 792 C C . SER A 1 99 ? 8.493 -4.211 10.721 1.00 90.88 99 SER A C 1
ATOM 794 O O . SER A 1 99 ? 8.102 -4.800 9.714 1.00 90.88 99 SER A O 1
ATOM 796 N N . GLY A 1 100 ? 8.107 -4.556 11.952 1.00 91.12 100 GLY A N 1
ATOM 797 C CA . GLY A 1 100 ? 7.237 -5.692 12.264 1.00 91.12 100 GLY A CA 1
ATOM 798 C C . GLY A 1 100 ? 5.730 -5.416 12.201 1.00 91.12 100 GLY A C 1
ATOM 799 O O . GLY A 1 100 ? 4.942 -6.299 12.521 1.00 91.12 100 GLY A O 1
ATOM 800 N N . SER A 1 101 ? 5.307 -4.219 11.784 1.00 92.69 101 SER A N 1
ATOM 801 C CA . SER A 1 101 ? 3.888 -3.802 11.834 1.00 92.69 101 SER A CA 1
ATOM 802 C C . SER A 1 101 ? 2.934 -4.616 10.948 1.00 92.69 101 SER A C 1
ATOM 804 O O . SER A 1 101 ? 1.724 -4.584 11.141 1.00 92.69 101 SER A O 1
ATOM 806 N N . MET A 1 102 ? 3.471 -5.342 9.967 1.00 94.44 102 MET A N 1
ATOM 807 C CA . MET A 1 102 ? 2.706 -6.213 9.069 1.00 94.44 102 MET A CA 1
ATOM 808 C C . MET A 1 102 ? 2.985 -7.704 9.320 1.00 94.44 102 MET A C 1
ATOM 810 O O . MET A 1 102 ? 2.580 -8.536 8.503 1.00 94.44 102 MET A O 1
ATOM 814 N N . ILE A 1 103 ? 3.683 -8.053 10.416 1.00 90.94 103 ILE A N 1
ATOM 815 C CA . ILE A 1 103 ? 3.935 -9.451 10.807 1.00 90.94 103 ILE A CA 1
ATOM 816 C C . ILE A 1 103 ? 2.599 -10.182 10.887 1.00 90.94 103 ILE A C 1
ATOM 818 O O . ILE A 1 103 ? 1.632 -9.602 11.367 1.00 90.94 103 ILE A O 1
ATOM 822 N N . SER A 1 104 ? 2.605 -11.440 10.423 1.00 86.38 104 SER A N 1
ATOM 823 C CA . SER A 1 104 ? 1.500 -12.327 9.994 1.00 86.38 104 SER A CA 1
ATOM 824 C C . SER A 1 104 ? 1.259 -12.349 8.477 1.00 86.38 104 SER A C 1
ATOM 826 O O . SER A 1 104 ? 1.105 -13.437 7.906 1.00 86.38 104 SER A O 1
ATOM 828 N N . THR A 1 105 ? 1.404 -11.211 7.791 1.00 91.88 105 THR A N 1
ATOM 829 C CA . THR A 1 105 ? 1.354 -11.146 6.318 1.00 91.88 105 THR A CA 1
ATOM 830 C C . THR A 1 105 ? 2.723 -10.907 5.688 1.00 91.88 105 THR A C 1
ATOM 832 O O . THR A 1 105 ? 3.072 -11.598 4.723 1.00 91.88 105 THR A O 1
ATOM 835 N N . ILE A 1 106 ? 3.497 -9.963 6.233 1.00 92.75 106 ILE A N 1
ATOM 836 C CA . ILE A 1 106 ? 4.807 -9.525 5.736 1.00 92.75 106 ILE A CA 1
ATOM 837 C C . ILE A 1 106 ? 5.779 -9.415 6.914 1.00 92.75 106 ILE A C 1
ATOM 839 O O . ILE A 1 106 ? 5.537 -8.671 7.862 1.00 92.75 106 ILE A O 1
ATOM 843 N N . ASN A 1 107 ? 6.889 -10.144 6.850 1.00 93.62 107 ASN A N 1
ATOM 844 C CA . ASN A 1 107 ? 7.888 -10.177 7.914 1.00 93.62 107 ASN A CA 1
ATOM 845 C C . ASN A 1 107 ? 8.966 -9.101 7.734 1.00 93.62 107 ASN A C 1
ATOM 847 O O . ASN A 1 107 ? 9.176 -8.553 6.650 1.00 93.62 107 ASN A O 1
ATOM 851 N N . ILE A 1 108 ? 9.702 -8.840 8.813 1.00 93.88 108 ILE A N 1
ATOM 852 C CA . ILE A 1 108 ? 10.900 -7.998 8.777 1.00 93.88 108 ILE A CA 1
ATOM 853 C C . ILE A 1 108 ? 11.897 -8.599 7.776 1.00 93.88 108 ILE A C 1
ATOM 855 O O . ILE A 1 108 ? 12.119 -9.808 7.762 1.00 93.88 108 ILE A O 1
ATOM 859 N N . ASN A 1 109 ? 12.522 -7.744 6.965 1.00 93.12 109 ASN A N 1
ATOM 860 C CA . ASN A 1 109 ? 13.421 -8.085 5.857 1.00 93.12 109 ASN A CA 1
ATOM 861 C C . ASN A 1 109 ? 12.768 -8.727 4.621 1.00 93.12 109 ASN A C 1
ATOM 863 O O . ASN A 1 109 ? 13.491 -8.976 3.649 1.00 93.12 109 ASN A O 1
ATOM 867 N N . ASP A 1 110 ? 11.448 -8.936 4.596 1.00 94.94 110 ASP A N 1
ATOM 868 C CA . ASP A 1 110 ? 10.764 -9.334 3.365 1.00 94.94 110 ASP A CA 1
ATOM 869 C C . ASP A 1 110 ? 10.978 -8.267 2.282 1.00 94.94 110 ASP A C 1
ATOM 871 O O . ASP A 1 110 ? 11.036 -7.059 2.552 1.00 94.94 110 ASP A O 1
ATOM 875 N N . LYS A 1 111 ? 11.091 -8.726 1.031 1.00 94.69 111 LYS A N 1
ATOM 876 C CA . LYS A 1 111 ? 11.130 -7.833 -0.128 1.00 94.69 111 LYS A CA 1
ATOM 877 C C . LYS A 1 111 ? 9.805 -7.898 -0.864 1.00 94.69 111 LYS A C 1
ATOM 879 O O . LYS A 1 111 ? 9.369 -8.967 -1.305 1.00 94.69 111 LYS A O 1
ATOM 884 N N . VAL A 1 112 ? 9.175 -6.740 -0.979 1.00 95.31 112 VAL A N 1
ATOM 885 C CA . VAL A 1 112 ? 7.830 -6.571 -1.515 1.00 95.31 112 VAL A CA 1
ATOM 886 C C . VAL A 1 112 ? 7.913 -5.757 -2.789 1.00 95.31 112 VAL A C 1
ATOM 888 O O . VAL A 1 112 ? 8.627 -4.756 -2.865 1.00 95.31 112 VAL A O 1
ATOM 891 N N . LEU A 1 113 ? 7.171 -6.205 -3.794 1.00 95.44 113 LEU A N 1
ATOM 892 C CA . LEU A 1 113 ? 7.008 -5.486 -5.038 1.00 95.44 113 LEU A CA 1
ATOM 893 C C . LEU A 1 113 ? 5.649 -4.793 -5.045 1.00 95.44 113 LEU A C 1
ATOM 895 O O . LEU A 1 113 ? 4.619 -5.404 -4.739 1.00 95.44 113 LEU A O 1
ATOM 899 N N . GLY A 1 114 ? 5.656 -3.509 -5.389 1.00 95.00 114 GLY A N 1
ATOM 900 C CA . GLY A 1 114 ? 4.447 -2.719 -5.542 1.00 95.00 114 GLY A CA 1
ATOM 901 C C . GLY A 1 114 ? 4.256 -2.164 -6.936 1.00 95.00 114 GLY A C 1
ATOM 902 O O . GLY A 1 114 ? 5.215 -1.892 -7.655 1.00 95.00 114 GLY A O 1
ATOM 903 N N . PHE A 1 115 ? 2.993 -1.960 -7.287 1.00 94.88 115 PHE A N 1
ATOM 904 C CA . PHE A 1 115 ? 2.572 -1.418 -8.567 1.00 94.88 115 PHE A CA 1
ATOM 905 C C . PHE A 1 115 ? 2.029 0.001 -8.376 1.00 94.88 115 PHE A C 1
ATOM 907 O O . PHE A 1 115 ? 0.957 0.185 -7.783 1.00 94.88 115 PHE A O 1
ATOM 914 N N . ARG A 1 116 ? 2.774 1.002 -8.868 1.00 94.06 116 ARG A N 1
ATOM 915 C CA . ARG A 1 116 ? 2.423 2.433 -8.746 1.00 94.06 116 ARG A CA 1
ATOM 916 C C . ARG A 1 116 ? 1.134 2.777 -9.485 1.00 94.06 116 ARG A C 1
ATOM 918 O O . ARG A 1 116 ? 0.344 3.592 -9.027 1.00 94.06 116 ARG A O 1
ATOM 925 N N . LEU A 1 117 ? 0.881 2.099 -10.603 1.00 93.25 117 LEU A N 1
ATOM 926 C CA . LEU A 1 117 ? -0.246 2.404 -11.486 1.00 93.25 117 LEU A CA 1
ATOM 927 C C . LEU A 1 117 ? -1.585 1.823 -11.005 1.00 93.25 117 LEU A C 1
ATOM 929 O O . LEU A 1 117 ? -2.610 2.077 -11.633 1.00 93.25 117 LEU A O 1
ATOM 933 N N . 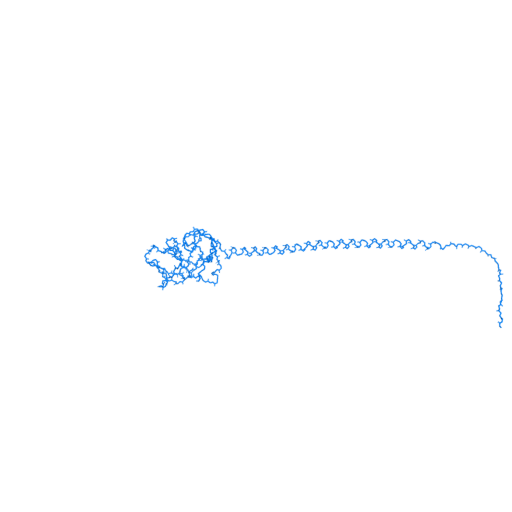SER A 1 118 ? -1.602 1.078 -9.891 1.00 92.25 118 SER A N 1
ATOM 934 C CA . SER A 1 118 ? -2.812 0.413 -9.374 1.00 92.25 118 SER A CA 1
ATOM 935 C C . SER A 1 118 ? -3.996 1.366 -9.216 1.00 92.25 118 SER A C 1
ATOM 937 O O . SER A 1 118 ? -5.130 0.999 -9.515 1.00 92.25 118 SER A O 1
ATOM 939 N N . TYR A 1 119 ? -3.729 2.597 -8.778 1.00 92.81 119 TYR A N 1
ATOM 940 C CA . TYR A 1 119 ? -4.763 3.571 -8.424 1.00 92.81 119 TYR A CA 1
ATOM 941 C C . TYR A 1 119 ? -4.882 4.737 -9.408 1.00 92.81 119 TYR A C 1
ATOM 943 O O . TYR A 1 119 ? -5.506 5.751 -9.100 1.00 92.81 119 TYR A O 1
ATOM 951 N N . MET A 1 120 ? -4.298 4.593 -10.602 1.00 90.06 120 MET A N 1
ATOM 952 C CA . MET A 1 120 ? -4.433 5.583 -11.672 1.00 90.06 120 MET A CA 1
ATOM 953 C C . MET A 1 120 ? -5.832 5.556 -12.302 1.00 90.06 120 MET A C 1
ATOM 955 O O . MET A 1 120 ? -6.378 6.605 -12.619 1.00 90.06 120 MET A O 1
ATOM 959 N N . PHE A 1 121 ? -6.428 4.365 -12.429 1.00 88.44 121 PHE A N 1
ATOM 960 C CA . PHE A 1 121 ? -7.762 4.168 -13.019 1.00 88.44 121 PHE A CA 1
ATOM 961 C C . PHE A 1 121 ? -8.761 3.514 -12.060 1.00 88.44 121 PHE A C 1
ATOM 963 O O . PHE A 1 121 ? -9.867 3.161 -12.457 1.00 88.44 121 PHE A O 1
ATOM 970 N N . SER A 1 122 ? -8.369 3.302 -10.805 1.00 91.25 122 SER A N 1
ATOM 971 C CA . SER A 1 122 ? -9.234 2.707 -9.791 1.00 91.25 122 SER A CA 1
ATOM 972 C C . SER A 1 122 ? -8.987 3.337 -8.426 1.00 91.25 122 SER A C 1
ATOM 974 O O . SER A 1 122 ? -7.922 3.906 -8.174 1.00 91.25 122 SER A O 1
ATOM 976 N N . ASP A 1 123 ? -9.978 3.260 -7.546 1.00 94.75 123 ASP A N 1
ATOM 977 C CA . ASP A 1 123 ? -9.804 3.654 -6.154 1.00 94.75 123 ASP A CA 1
ATOM 978 C C . ASP A 1 123 ? -9.223 2.502 -5.320 1.00 94.75 123 ASP A C 1
ATOM 980 O O . ASP A 1 123 ? -9.545 1.333 -5.574 1.00 94.75 123 ASP A O 1
ATOM 984 N N . PRO A 1 124 ? -8.364 2.814 -4.330 1.00 96.75 124 PRO A N 1
ATOM 985 C CA . PRO A 1 124 ? -7.937 1.856 -3.326 1.00 96.75 124 PRO A CA 1
ATOM 986 C C . PRO A 1 124 ? -9.114 1.145 -2.665 1.00 96.75 124 PRO A C 1
ATOM 988 O O . PRO A 1 124 ? -10.121 1.761 -2.313 1.00 96.75 124 PRO A O 1
ATOM 991 N N . LYS A 1 125 ? -8.977 -0.171 -2.502 1.00 96.62 125 LYS A N 1
ATOM 992 C CA . LYS A 1 125 ? -10.042 -1.026 -1.978 1.00 96.62 125 LYS A CA 1
ATOM 993 C C . LYS A 1 125 ? -9.724 -1.488 -0.567 1.00 96.62 125 LYS A C 1
ATOM 995 O O . LYS A 1 125 ? -8.565 -1.601 -0.169 1.00 96.62 125 LYS A O 1
ATOM 1000 N N . ARG A 1 126 ? -10.778 -1.806 0.185 1.00 96.69 126 ARG A N 1
ATOM 1001 C CA . ARG A 1 126 ? -10.649 -2.373 1.527 1.00 96.69 126 ARG A CA 1
ATOM 1002 C C . ARG A 1 126 ? -9.870 -3.685 1.458 1.00 96.69 126 ARG A C 1
ATOM 1004 O O . ARG A 1 126 ? -10.141 -4.532 0.608 1.00 96.69 126 ARG A O 1
ATOM 1011 N N . GLY A 1 127 ? -8.906 -3.845 2.354 1.00 96.00 127 GLY A N 1
ATOM 1012 C CA . GLY A 1 127 ? -8.001 -4.987 2.403 1.00 96.00 127 GLY A CA 1
ATOM 1013 C C . GLY A 1 127 ? -6.753 -4.849 1.531 1.00 96.00 127 GLY A C 1
ATOM 1014 O O . GLY A 1 127 ? -5.849 -5.672 1.682 1.00 96.00 127 GLY A O 1
ATOM 1015 N N . ASP A 1 128 ? -6.651 -3.832 0.669 1.00 97.19 128 ASP A N 1
ATOM 1016 C CA . ASP A 1 128 ? -5.431 -3.592 -0.100 1.00 97.19 128 ASP A CA 1
ATOM 1017 C C . ASP A 1 128 ? -4.266 -3.244 0.831 1.00 97.19 128 ASP A C 1
ATOM 1019 O O . ASP A 1 128 ? -4.405 -2.444 1.755 1.00 97.19 128 ASP A O 1
ATOM 1023 N N . ILE A 1 129 ? -3.096 -3.824 0.570 1.00 97.19 129 ILE A N 1
ATOM 1024 C CA . ILE A 1 129 ? -1.855 -3.450 1.251 1.00 97.19 129 ILE A CA 1
ATOM 1025 C C . ILE A 1 129 ? -1.166 -2.389 0.405 1.00 97.19 129 ILE A C 1
ATOM 1027 O O . ILE A 1 129 ? -0.930 -2.593 -0.788 1.00 97.19 129 ILE A O 1
ATOM 1031 N N . VAL A 1 130 ? -0.843 -1.252 1.007 1.00 97.38 130 VAL A N 1
ATOM 1032 C CA . VAL A 1 130 ? -0.326 -0.087 0.291 1.00 97.38 130 VAL A CA 1
ATOM 1033 C C . VAL A 1 130 ? 0.940 0.456 0.920 1.00 97.38 130 VAL A C 1
ATOM 1035 O O . VAL A 1 130 ? 1.121 0.401 2.134 1.00 97.38 130 VAL A O 1
ATOM 1038 N N . MET A 1 131 ? 1.806 0.983 0.059 1.00 96.50 131 MET A N 1
ATOM 1039 C CA . MET A 1 131 ? 2.957 1.800 0.413 1.00 96.50 131 MET A CA 1
ATOM 1040 C C . MET A 1 131 ? 2.585 3.272 0.261 1.00 96.50 131 MET A C 1
ATOM 1042 O O . MET A 1 131 ? 2.024 3.646 -0.771 1.00 96.50 131 MET A O 1
ATOM 1046 N N . PHE A 1 132 ? 2.889 4.095 1.257 1.00 96.50 132 PHE A N 1
ATOM 1047 C CA . PHE A 1 132 ? 2.511 5.510 1.295 1.00 96.50 132 PHE A CA 1
ATOM 1048 C C . PHE A 1 132 ? 3.518 6.337 2.099 1.00 96.50 132 PHE A C 1
ATOM 1050 O O . PHE A 1 132 ? 4.263 5.782 2.911 1.00 96.50 132 PHE A O 1
ATOM 1057 N N . ASN A 1 133 ? 3.545 7.650 1.871 1.00 96.12 133 ASN A N 1
ATOM 1058 C CA . ASN A 1 133 ? 4.348 8.568 2.679 1.00 96.12 133 ASN A CA 1
ATOM 1059 C C . ASN A 1 133 ? 3.791 8.629 4.105 1.00 96.12 133 ASN A C 1
ATOM 1061 O O . ASN A 1 133 ? 2.599 8.868 4.296 1.00 96.12 133 ASN A O 1
ATOM 1065 N N . ALA A 1 134 ? 4.648 8.413 5.098 1.00 94.12 134 ALA A N 1
ATOM 1066 C CA . ALA A 1 134 ? 4.266 8.466 6.499 1.00 94.12 134 ALA A CA 1
ATOM 1067 C C . ALA A 1 134 ? 3.820 9.895 6.880 1.00 94.12 134 ALA A C 1
ATOM 1069 O O . ALA A 1 134 ? 4.567 10.845 6.643 1.00 94.12 134 ALA A O 1
ATOM 1070 N N . PRO A 1 135 ? 2.625 10.075 7.471 1.00 92.88 135 PRO A N 1
ATOM 1071 C CA . PRO A 1 135 ? 2.132 11.401 7.844 1.00 92.88 135 PRO A CA 1
ATOM 1072 C C . PRO A 1 135 ? 2.838 11.976 9.080 1.00 92.88 135 PRO A C 1
ATOM 1074 O O . PRO A 1 135 ? 2.837 13.185 9.279 1.00 92.88 135 PRO A O 1
ATOM 1077 N N . ASP A 1 136 ? 3.445 11.118 9.903 1.00 92.88 136 ASP A N 1
ATOM 1078 C CA . ASP A 1 136 ? 4.153 11.460 11.140 1.00 92.88 136 ASP A CA 1
ATOM 1079 C C . ASP A 1 136 ? 5.669 11.640 10.951 1.00 92.88 136 ASP A C 1
ATOM 1081 O O . ASP A 1 136 ? 6.337 12.176 11.837 1.00 92.88 136 ASP A O 1
ATOM 1085 N N . LYS A 1 137 ? 6.239 11.177 9.828 1.00 91.62 137 LYS A N 1
ATOM 1086 C CA . LYS A 1 137 ? 7.687 11.211 9.567 1.00 91.62 137 LYS A CA 1
ATOM 1087 C C . LYS A 1 137 ? 7.996 11.542 8.115 1.00 91.62 137 LYS A C 1
ATOM 1089 O O . LYS A 1 137 ? 7.684 10.774 7.207 1.00 91.62 137 LYS A O 1
ATOM 1094 N N . GLU A 1 138 ? 8.710 12.643 7.905 1.00 90.19 138 GLU A N 1
ATOM 1095 C CA . GLU A 1 138 ? 9.154 13.034 6.571 1.00 90.19 138 GLU A CA 1
ATOM 1096 C C . GLU A 1 138 ? 10.080 11.988 5.935 1.00 90.19 138 GLU A C 1
ATOM 1098 O O . GLU A 1 138 ? 10.827 11.271 6.610 1.00 90.19 138 GLU A O 1
ATOM 1103 N N . ASN A 1 139 ? 10.013 11.902 4.604 1.00 89.31 139 ASN A N 1
ATOM 1104 C CA . ASN A 1 139 ? 10.842 11.029 3.770 1.00 89.31 139 ASN A CA 1
ATOM 1105 C C . ASN A 1 139 ? 10.839 9.542 4.191 1.00 89.31 139 ASN A C 1
ATOM 1107 O O . ASN A 1 139 ? 11.793 8.806 3.934 1.00 89.31 139 ASN A O 1
ATOM 1111 N N . THR A 1 140 ? 9.768 9.094 4.851 1.00 92.06 140 THR A N 1
ATOM 1112 C CA . THR A 1 140 ? 9.608 7.718 5.323 1.00 92.06 140 THR A CA 1
ATOM 1113 C C . THR A 1 140 ? 8.413 7.074 4.631 1.00 92.06 140 THR A C 1
ATOM 1115 O O . THR A 1 140 ? 7.328 7.645 4.592 1.00 92.06 140 THR A O 1
ATOM 1118 N N . ILE A 1 141 ? 8.599 5.867 4.091 1.00 93.56 141 ILE A N 1
ATOM 1119 C CA . ILE A 1 141 ? 7.523 5.091 3.464 1.00 93.56 141 ILE A CA 1
ATOM 1120 C C . ILE A 1 141 ? 7.023 4.047 4.456 1.00 93.56 141 ILE A C 1
ATOM 1122 O O . ILE A 1 141 ? 7.794 3.213 4.938 1.00 93.56 141 ILE A O 1
ATOM 1126 N N . TYR A 1 142 ? 5.722 4.056 4.722 1.00 95.75 142 TYR A N 1
ATOM 1127 C CA . TYR A 1 142 ? 5.052 3.013 5.486 1.00 95.75 142 TYR A CA 1
ATOM 1128 C C . TYR A 1 142 ? 4.341 2.027 4.572 1.00 95.75 142 TYR A C 1
ATOM 1130 O O . TYR A 1 142 ? 3.947 2.349 3.455 1.00 95.75 142 TYR A O 1
ATOM 1138 N N . ILE A 1 143 ? 4.180 0.805 5.079 1.00 96.69 143 ILE A N 1
ATOM 1139 C CA . ILE A 1 143 ? 3.330 -0.230 4.502 1.00 96.69 143 ILE A CA 1
ATOM 1140 C C . ILE A 1 143 ? 2.257 -0.604 5.525 1.00 96.69 143 ILE A C 1
ATOM 1142 O O . ILE A 1 143 ? 2.585 -0.883 6.684 1.00 96.69 143 ILE A O 1
ATOM 1146 N N . LYS A 1 144 ? 0.986 -0.533 5.119 1.00 97.19 144 LYS A N 1
ATOM 1147 C CA . LYS A 1 144 ? -0.192 -0.854 5.944 1.00 97.19 144 LYS A CA 1
ATOM 1148 C C . LYS A 1 144 ? -1.314 -1.417 5.077 1.00 97.19 144 LYS A C 1
ATOM 1150 O O . LYS A 1 144 ? -1.266 -1.307 3.849 1.00 97.19 144 LYS A O 1
ATOM 1155 N N . ARG A 1 145 ? -2.322 -2.011 5.711 1.00 97.75 145 ARG A N 1
ATOM 1156 C CA . ARG A 1 145 ? -3.554 -2.459 5.061 1.00 97.75 145 ARG A CA 1
ATOM 1157 C C . ARG A 1 145 ? -4.630 -1.387 5.162 1.00 97.75 145 ARG A C 1
ATOM 1159 O O . ARG A 1 145 ? -4.826 -0.811 6.226 1.00 97.75 145 ARG A O 1
ATOM 1166 N N . ILE A 1 146 ? -5.352 -1.150 4.073 1.00 98.25 146 ILE A N 1
ATOM 1167 C CA . ILE A 1 146 ? -6.527 -0.278 4.060 1.00 98.25 146 ILE A CA 1
ATOM 1168 C C . ILE A 1 146 ? -7.669 -0.984 4.782 1.00 98.25 146 ILE A C 1
ATOM 1170 O O . ILE A 1 146 ? -8.155 -2.020 4.325 1.00 98.25 146 ILE A O 1
ATOM 1174 N N . ILE A 1 147 ? -8.108 -0.399 5.889 1.00 98.00 147 ILE A N 1
ATOM 1175 C CA . ILE A 1 147 ? -9.220 -0.890 6.698 1.00 98.00 147 ILE A CA 1
ATOM 1176 C C . ILE A 1 147 ? -10.471 -0.060 6.476 1.00 98.00 147 ILE A C 1
ATOM 1178 O O . ILE A 1 147 ? -11.526 -0.662 6.363 1.00 98.00 147 ILE A O 1
ATOM 1182 N N . GLY A 1 148 ? -10.368 1.268 6.366 1.00 98.12 148 GLY A N 1
ATOM 1183 C CA . GLY A 1 148 ? -11.486 2.187 6.126 1.00 98.12 148 GLY A CA 1
ATOM 1184 C C . GLY A 1 148 ? -11.362 2.922 4.793 1.00 98.12 148 GLY A C 1
ATOM 1185 O O . GLY A 1 148 ? -10.273 3.360 4.417 1.00 98.12 148 GLY A O 1
ATOM 1186 N N . LEU A 1 149 ? -12.480 3.044 4.086 1.00 98.56 149 LEU A N 1
ATOM 1187 C CA . LEU A 1 149 ? -12.649 3.761 2.827 1.00 98.56 149 LEU A CA 1
ATOM 1188 C C . LEU A 1 149 ? -13.287 5.138 3.072 1.00 98.56 149 LEU A C 1
ATOM 1190 O O . LEU A 1 149 ? -13.902 5.338 4.120 1.00 98.56 149 LEU A O 1
ATOM 1194 N N . PRO A 1 150 ? -13.186 6.077 2.112 1.00 98.50 150 PRO A N 1
ATOM 1195 C CA . PRO A 1 150 ? -13.829 7.381 2.214 1.00 98.50 150 PRO A CA 1
ATOM 1196 C C . PRO A 1 150 ? -15.307 7.294 2.623 1.00 98.50 150 PRO A C 1
ATOM 1198 O O . PRO A 1 150 ? -16.109 6.684 1.918 1.00 98.50 150 PRO A O 1
ATOM 1201 N N . GLY A 1 151 ? -15.669 7.959 3.722 1.00 98.00 151 GLY A N 1
ATOM 1202 C CA . GLY A 1 151 ? -17.031 8.000 4.260 1.00 98.00 151 GLY A CA 1
ATOM 1203 C C . GLY A 1 151 ? -17.379 6.896 5.261 1.00 98.00 151 GLY A C 1
ATOM 1204 O O . GLY A 1 151 ? -18.477 6.930 5.808 1.00 98.00 151 GLY A O 1
ATOM 1205 N N . ASP A 1 152 ? -16.482 5.945 5.525 1.00 98.56 152 ASP A N 1
ATOM 1206 C CA . ASP A 1 152 ? -16.729 4.931 6.548 1.00 98.56 152 ASP A CA 1
ATOM 1207 C C . ASP A 1 152 ? -16.680 5.510 7.963 1.00 98.56 152 ASP A C 1
ATOM 1209 O O . ASP A 1 152 ? -15.838 6.351 8.290 1.00 98.56 152 ASP A O 1
ATOM 1213 N N . LYS A 1 153 ? -17.519 4.951 8.833 1.00 98.44 153 LYS A N 1
ATOM 1214 C CA . LYS A 1 153 ? -17.377 5.033 10.282 1.00 98.44 153 LYS A CA 1
ATOM 1215 C C . LYS A 1 153 ? -16.683 3.773 10.790 1.00 98.44 153 LYS A C 1
ATOM 1217 O O . LYS A 1 153 ? -17.205 2.671 10.627 1.00 98.44 153 LYS A O 1
ATOM 1222 N N . ILE A 1 154 ? -15.532 3.935 11.427 1.00 98.12 154 ILE A N 1
ATOM 1223 C CA . ILE A 1 154 ? -14.767 2.854 12.046 1.00 98.12 154 ILE A CA 1
ATOM 1224 C C . ILE A 1 154 ? -14.992 2.911 13.550 1.00 98.12 154 ILE A C 1
ATOM 1226 O O . ILE A 1 154 ? -14.786 3.952 14.169 1.00 98.12 154 ILE A O 1
ATOM 1230 N N . VAL A 1 155 ? -15.403 1.795 14.139 1.00 97.00 155 VAL A N 1
ATOM 1231 C CA . VAL A 1 155 ? -15.473 1.625 15.591 1.00 97.00 155 VAL A CA 1
ATOM 1232 C C . VAL A 1 155 ? -14.557 0.481 15.968 1.00 97.00 155 VAL A C 1
ATOM 1234 O O . VAL A 1 155 ? -14.556 -0.565 15.325 1.00 97.00 155 VAL A O 1
ATOM 1237 N N . ILE A 1 156 ? -13.762 0.694 16.999 1.00 94.69 156 ILE A N 1
ATOM 1238 C CA . ILE A 1 156 ? -12.863 -0.300 17.552 1.00 94.69 156 ILE A CA 1
ATOM 1239 C C . ILE A 1 156 ? -13.270 -0.495 19.003 1.00 94.69 156 ILE A C 1
ATOM 1241 O O . ILE A 1 156 ? -13.245 0.453 19.785 1.00 94.69 156 ILE A O 1
ATOM 1245 N N . GLU A 1 157 ? -13.650 -1.718 19.344 1.00 92.00 157 GLU A N 1
ATOM 1246 C CA . GLU A 1 157 ? -14.071 -2.103 20.689 1.00 92.00 157 GLU A CA 1
ATOM 1247 C C . GLU A 1 157 ? -13.807 -3.599 20.872 1.00 92.00 157 GLU A C 1
ATOM 1249 O O . GLU A 1 157 ? -13.970 -4.374 19.926 1.00 92.00 157 GLU A O 1
ATOM 1254 N N . ASP A 1 158 ? -13.354 -3.997 22.062 1.00 88.38 158 ASP A N 1
ATOM 1255 C CA . ASP A 1 158 ? -13.053 -5.390 22.415 1.00 88.38 158 ASP A CA 1
ATOM 1256 C C . ASP A 1 158 ? -12.202 -6.105 21.357 1.00 88.38 158 ASP A C 1
ATOM 1258 O O . ASP A 1 158 ? -12.544 -7.183 20.858 1.00 88.38 158 ASP A O 1
ATOM 1262 N N . ASN A 1 159 ? -11.089 -5.468 20.971 1.00 88.62 159 ASN A N 1
ATOM 1263 C CA . ASN A 1 159 ? -10.133 -6.012 20.002 1.00 88.62 159 ASN A CA 1
ATOM 1264 C C . ASN A 1 159 ? -10.742 -6.338 18.623 1.00 88.62 159 ASN A C 1
ATOM 1266 O O . ASN A 1 159 ? -10.175 -7.108 17.844 1.00 88.62 159 ASN A O 1
ATOM 1270 N N . THR A 1 160 ? -11.892 -5.743 18.308 1.00 91.31 160 THR A N 1
ATOM 1271 C CA . THR A 1 160 ? -12.653 -5.991 17.086 1.00 91.31 160 THR A CA 1
ATOM 1272 C C . THR A 1 160 ? -12.871 -4.685 16.337 1.00 91.31 160 THR A C 1
ATOM 1274 O O . THR A 1 160 ? -13.195 -3.655 16.926 1.00 91.31 160 THR A O 1
ATOM 1277 N N . VAL A 1 161 ? -12.693 -4.727 15.017 1.00 95.00 161 VAL A N 1
ATOM 1278 C CA . VAL A 1 161 ? -12.985 -3.597 14.133 1.00 95.00 161 VAL A CA 1
ATOM 1279 C C . VAL A 1 161 ? -14.394 -3.752 13.576 1.00 95.00 161 VAL A C 1
ATOM 1281 O O . VAL A 1 161 ? -14.742 -4.791 13.016 1.00 95.00 161 VAL A O 1
ATOM 1284 N N . TYR A 1 162 ? -15.181 -2.691 13.676 1.00 97.00 162 TYR A N 1
ATOM 1285 C CA . TYR A 1 162 ? -16.488 -2.554 13.058 1.00 97.00 162 TYR A CA 1
ATOM 1286 C C . TYR A 1 162 ? -16.442 -1.426 12.030 1.00 97.00 162 TYR A C 1
ATOM 1288 O O . TYR A 1 162 ? -15.904 -0.351 12.293 1.00 97.00 162 TYR A O 1
ATOM 1296 N N . ILE A 1 163 ? -17.030 -1.655 10.862 1.00 98.00 163 ILE A N 1
ATOM 1297 C CA . ILE A 1 163 ? -17.167 -0.665 9.797 1.00 98.00 163 ILE A CA 1
ATOM 1298 C C . ILE A 1 163 ? -18.651 -0.440 9.568 1.00 98.00 163 ILE A C 1
ATOM 1300 O O . ILE A 1 163 ? -19.377 -1.372 9.238 1.00 98.00 163 ILE A O 1
ATOM 1304 N N . ASN A 1 164 ? -19.109 0.797 9.743 1.00 97.81 164 ASN A N 1
ATOM 1305 C CA . ASN A 1 164 ? -20.514 1.177 9.585 1.00 97.81 164 ASN A CA 1
ATOM 1306 C C . ASN A 1 164 ? -21.473 0.297 10.419 1.00 97.81 164 ASN A C 1
ATOM 1308 O O . ASN A 1 164 ? -22.615 0.073 10.032 1.00 97.81 164 ASN A O 1
ATOM 1312 N N . GLY A 1 165 ? -21.003 -0.199 11.571 1.00 96.75 165 GLY A N 1
ATOM 1313 C CA . GLY A 1 165 ? -21.752 -1.077 12.477 1.00 96.75 165 GLY A CA 1
ATOM 1314 C C . GLY A 1 165 ? -21.590 -2.579 12.219 1.00 96.75 165 GLY A C 1
ATOM 1315 O O . GLY A 1 165 ? -21.980 -3.375 13.068 1.00 96.75 165 GLY A O 1
ATOM 1316 N N . GLU A 1 166 ? -20.978 -2.986 11.106 1.00 97.38 166 GLU A N 1
ATOM 1317 C CA . GLU A 1 166 ? -20.735 -4.395 10.787 1.00 97.38 166 GLU A CA 1
ATOM 1318 C C . GLU A 1 166 ? -19.334 -4.826 11.220 1.00 97.38 166 GLU A C 1
ATOM 1320 O O . GLU A 1 166 ? -18.355 -4.118 10.984 1.00 97.38 166 GLU A O 1
ATOM 1325 N N . LYS A 1 167 ? -19.221 -6.005 11.837 1.00 95.50 167 LYS A N 1
ATOM 1326 C CA . LYS A 1 167 ? -17.925 -6.581 12.209 1.00 95.50 167 LYS A CA 1
ATOM 1327 C C . LYS A 1 167 ? -17.096 -6.869 10.954 1.00 95.50 167 LYS A C 1
ATOM 1329 O O . LYS A 1 167 ? -17.566 -7.529 10.029 1.00 95.50 167 LYS A O 1
ATOM 1334 N N . LEU A 1 168 ? -15.846 -6.413 10.945 1.00 94.81 168 LEU A N 1
ATOM 1335 C CA . LEU A 1 168 ? -14.887 -6.749 9.901 1.00 94.81 168 LEU A CA 1
ATOM 1336 C C . LEU A 1 168 ? -14.292 -8.139 10.160 1.00 94.81 168 LEU A C 1
ATOM 1338 O O . LEU A 1 168 ? -13.792 -8.421 11.247 1.00 94.81 168 LEU A O 1
ATOM 1342 N N . GLU A 1 169 ? -14.312 -8.993 9.140 1.00 92.25 169 GLU A N 1
ATOM 1343 C CA . GLU A 1 169 ? -13.655 -10.302 9.166 1.00 92.25 169 GLU A CA 1
ATOM 1344 C C . GLU A 1 169 ? -12.177 -10.184 8.765 1.00 92.25 169 GLU A C 1
ATOM 1346 O O . GLU A 1 169 ? -11.850 -9.685 7.682 1.00 92.25 169 GLU A O 1
ATOM 1351 N N . GLU A 1 170 ? -11.282 -10.652 9.642 1.00 90.31 170 GLU A N 1
ATOM 1352 C CA . GLU A 1 170 ? -9.839 -10.371 9.584 1.00 90.31 170 GLU A CA 1
ATOM 1353 C C . GLU A 1 170 ? -8.986 -11.640 9.713 1.00 90.31 170 GLU A C 1
ATOM 1355 O O . GLU A 1 170 ? -8.270 -11.851 10.691 1.00 90.31 170 GLU A O 1
ATOM 1360 N N . ASP A 1 171 ? -9.017 -12.489 8.688 1.00 90.31 171 ASP A N 1
ATOM 1361 C CA . ASP A 1 171 ? -8.226 -13.728 8.616 1.00 90.31 171 ASP A CA 1
ATOM 1362 C C . ASP A 1 171 ? -6.697 -13.507 8.622 1.00 90.31 171 ASP A C 1
ATOM 1364 O O . ASP A 1 171 ? -5.918 -14.431 8.879 1.00 90.31 171 ASP A O 1
ATOM 1368 N N . TYR A 1 172 ? -6.262 -12.277 8.347 1.00 89.56 172 TYR A N 1
ATOM 1369 C CA . TYR A 1 172 ? -4.862 -11.869 8.302 1.00 89.56 172 TYR A CA 1
ATOM 1370 C C . TYR A 1 172 ? -4.268 -11.498 9.665 1.00 89.56 172 TYR A C 1
ATOM 1372 O O . TYR A 1 172 ? -3.049 -11.423 9.754 1.00 89.56 172 TYR A O 1
ATOM 1380 N N . VAL A 1 173 ? -5.060 -11.301 10.723 1.00 88.06 173 VAL A N 1
ATOM 1381 C CA . VAL A 1 173 ? -4.538 -10.954 12.059 1.00 88.06 173 VAL A CA 1
ATOM 1382 C C . VAL A 1 173 ? -4.224 -12.242 12.832 1.00 88.06 173 VAL A C 1
ATOM 1384 O O . VAL A 1 173 ? -5.047 -12.762 13.584 1.00 88.06 173 VAL A O 1
ATOM 1387 N N . ARG A 1 174 ? -3.027 -12.814 12.630 1.00 68.38 174 ARG A N 1
ATOM 1388 C CA . ARG A 1 174 ? -2.567 -13.973 13.424 1.00 68.38 174 ARG A CA 1
ATOM 1389 C C . ARG A 1 174 ? -1.959 -13.493 14.739 1.00 68.38 174 ARG A C 1
ATOM 1391 O O . ARG A 1 174 ? -1.048 -12.677 14.699 1.00 68.38 174 ARG A O 1
ATOM 1398 N N . ASN A 1 175 ? -2.422 -14.084 15.844 1.00 65.56 175 ASN A N 1
ATOM 1399 C CA . ASN A 1 175 ? -2.116 -13.798 17.261 1.00 65.56 175 ASN A CA 1
ATOM 1400 C C . ASN A 1 175 ? -3.153 -12.932 17.986 1.00 65.56 175 ASN A C 1
ATOM 1402 O O . ASN A 1 175 ? -3.014 -12.703 19.179 1.00 65.56 175 ASN A O 1
ATOM 1406 N N . GLY A 1 176 ? -4.235 -12.547 17.303 1.00 63.28 176 GLY A N 1
ATOM 1407 C CA . GLY A 1 176 ? -5.257 -11.705 17.909 1.00 63.28 176 GLY A CA 1
ATOM 1408 C C . GLY A 1 176 ? -4.723 -10.311 18.224 1.00 63.28 176 GLY A C 1
ATOM 1409 O O . GLY A 1 176 ? -3.623 -9.929 17.833 1.00 63.28 176 GLY A O 1
ATOM 1410 N N . TRP A 1 177 ? -5.564 -9.533 18.875 1.00 78.94 177 TRP A N 1
ATOM 1411 C CA . TRP A 1 177 ? -5.239 -8.217 19.386 1.00 78.94 177 TRP A CA 1
ATOM 1412 C C . TRP A 1 177 ? -5.416 -8.335 20.897 1.00 78.94 177 TRP A C 1
ATOM 1414 O O . TRP A 1 177 ? -6.492 -8.719 21.351 1.00 78.94 177 TRP A O 1
ATOM 1424 N N . GLU A 1 178 ? -4.340 -8.154 21.660 1.00 72.25 178 GLU A N 1
ATOM 1425 C CA . GLU A 1 178 ? -4.341 -8.408 23.105 1.00 72.25 178 GLU A CA 1
ATOM 1426 C C . GLU A 1 178 ? -4.591 -7.129 23.916 1.00 72.25 178 GLU A C 1
ATOM 1428 O O . GLU A 1 178 ? -5.167 -7.190 25.005 1.00 72.25 178 GLU A O 1
ATOM 1433 N N . LYS A 1 179 ? -4.217 -5.957 23.387 1.00 67.31 179 LYS A N 1
ATOM 1434 C CA . LYS A 1 179 ? -4.354 -4.666 24.078 1.00 67.31 179 LYS A CA 1
ATOM 1435 C C . LYS A 1 179 ? -5.522 -3.842 23.531 1.00 67.31 179 LYS A C 1
ATOM 1437 O O . LYS A 1 179 ? -5.345 -3.027 22.626 1.00 67.31 179 LYS A O 1
ATOM 1442 N N . SER A 1 180 ? -6.705 -4.000 24.124 1.00 61.09 180 SER A N 1
ATOM 1443 C CA . SER A 1 180 ? -7.861 -3.143 23.825 1.00 61.09 180 SER A CA 1
ATOM 1444 C C . SER A 1 180 ? -7.793 -1.843 24.629 1.00 61.09 180 SER A C 1
ATOM 1446 O O . SER A 1 180 ? -7.964 -1.856 25.849 1.00 61.09 180 SER A O 1
ATOM 1448 N N . GLU A 1 181 ? -7.602 -0.709 23.958 1.00 65.50 181 GLU A N 1
ATOM 1449 C CA . GLU A 1 181 ? -7.757 0.620 24.559 1.00 65.50 181 GLU A CA 1
ATOM 1450 C C . GLU A 1 181 ? -9.210 1.092 24.427 1.00 65.50 181 GLU A C 1
ATOM 1452 O O . GLU A 1 181 ? -9.538 1.891 23.558 1.00 65.50 181 GLU A O 1
ATOM 1457 N N . GLY A 1 182 ? -10.097 0.571 25.282 1.00 81.56 182 GLY A N 1
ATOM 1458 C CA . GLY A 1 182 ? -11.503 0.989 25.340 1.00 81.56 182 GLY A CA 1
ATOM 1459 C C . GLY A 1 182 ? -12.224 1.011 23.982 1.00 81.56 182 GLY A C 1
ATOM 1460 O O . GLY A 1 182 ? -11.842 0.328 23.033 1.00 81.56 182 GLY A O 1
ATOM 1461 N N . ARG A 1 183 ? -13.296 1.801 23.900 1.00 92.06 183 ARG A N 1
ATOM 1462 C CA . ARG A 1 183 ? -14.017 2.052 22.650 1.00 92.06 183 ARG A CA 1
ATOM 1463 C C . ARG A 1 183 ? -13.468 3.308 21.984 1.00 92.06 183 ARG A C 1
ATOM 1465 O O . ARG A 1 183 ? -13.503 4.384 22.580 1.00 92.06 183 ARG A O 1
ATOM 1472 N N . THR A 1 184 ? -13.023 3.187 20.739 1.00 93.56 184 THR A N 1
ATOM 1473 C CA . THR A 1 184 ? -12.578 4.319 19.912 1.00 93.56 184 THR A CA 1
ATOM 1474 C C . THR A 1 184 ? -13.369 4.380 18.611 1.00 93.56 184 THR A C 1
ATOM 1476 O O . THR A 1 184 ? -13.774 3.357 18.057 1.00 93.56 184 THR A O 1
ATOM 1479 N N . GLU A 1 185 ? -13.632 5.595 18.132 1.00 95.94 185 GLU A N 1
ATOM 1480 C CA . GLU A 1 185 ? -14.409 5.835 16.915 1.00 95.94 185 GLU A CA 1
ATOM 1481 C C . GLU A 1 185 ? -13.655 6.791 15.990 1.00 95.94 185 GLU A C 1
ATOM 1483 O O . GLU A 1 185 ? -13.066 7.774 16.440 1.00 95.94 185 GLU A O 1
ATOM 1488 N N . TYR A 1 186 ? -13.699 6.509 14.692 1.00 96.88 186 TYR A N 1
ATOM 1489 C CA . TYR A 1 186 ? -13.062 7.306 13.653 1.00 96.88 186 TYR A CA 1
ATOM 1490 C C . TYR A 1 186 ? -14.022 7.475 12.477 1.00 96.88 186 TYR A C 1
ATOM 1492 O O . TYR A 1 186 ? -14.666 6.520 12.042 1.00 96.88 186 TYR A O 1
ATOM 1500 N N . GLU A 1 187 ? -14.082 8.678 11.919 1.00 97.94 187 GLU A N 1
ATOM 1501 C CA . GLU A 1 187 ? -14.757 8.939 10.648 1.00 97.94 187 GLU A CA 1
ATOM 1502 C C . GLU A 1 187 ? -13.705 9.123 9.562 1.00 97.94 187 GLU A C 1
ATOM 1504 O O . GLU A 1 187 ? -12.746 9.870 9.749 1.00 97.94 187 GLU A O 1
ATOM 1509 N N . VAL A 1 188 ? -13.867 8.441 8.428 1.00 98.44 188 VAL A N 1
ATOM 1510 C CA . VAL A 1 188 ? -12.912 8.520 7.321 1.00 98.44 188 VAL A CA 1
ATOM 1511 C C . VAL A 1 188 ? -13.317 9.649 6.371 1.00 98.44 188 VAL A C 1
ATOM 1513 O O . VAL A 1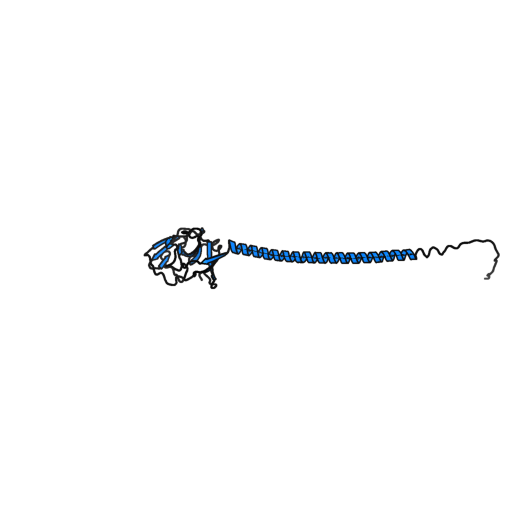 188 ? -14.345 9.535 5.693 1.00 98.44 188 VAL A O 1
ATOM 1516 N N . PRO A 1 189 ? -12.529 10.736 6.253 1.00 98.25 189 PRO A N 1
ATOM 1517 C CA . PRO A 1 189 ? -12.874 11.843 5.372 1.00 98.25 189 PRO A CA 1
ATOM 1518 C C . PRO A 1 189 ? -12.925 11.434 3.895 1.00 98.25 189 PRO A C 1
ATOM 1520 O O . PRO A 1 189 ? -12.317 10.455 3.451 1.00 98.25 189 PRO A O 1
ATOM 1523 N N . LYS A 1 190 ? -13.623 12.238 3.084 1.00 97.44 190 LYS A N 1
ATOM 1524 C CA . LYS A 1 190 ? -13.650 12.041 1.629 1.00 97.44 190 LYS A CA 1
ATOM 1525 C C . LYS A 1 190 ? -12.233 12.105 1.048 1.00 97.44 190 LYS A C 1
ATOM 1527 O O . LYS A 1 190 ? -11.505 13.064 1.279 1.00 97.44 190 LYS A O 1
ATOM 1532 N N . GLY A 1 191 ? -11.876 11.109 0.236 1.00 96.88 191 GLY A N 1
ATOM 1533 C CA . GLY A 1 191 ? -10.562 11.018 -0.408 1.00 96.88 191 GLY A CA 1
ATOM 1534 C C . GLY A 1 191 ? -9.431 10.535 0.505 1.00 96.88 191 GLY A C 1
ATOM 1535 O O . GLY A 1 191 ? -8.274 10.535 0.071 1.00 96.88 191 GLY A O 1
ATOM 1536 N N . GLU A 1 192 ? -9.747 10.111 1.730 1.00 98.31 192 GLU A N 1
ATOM 1537 C CA . GLU A 1 192 ? -8.790 9.572 2.691 1.00 98.31 192 GLU A CA 1
ATOM 1538 C C . GLU A 1 192 ? -9.104 8.119 3.060 1.00 98.31 192 GLU A C 1
ATOM 1540 O O . GLU A 1 192 ? -10.179 7.600 2.768 1.00 98.31 192 GLU A O 1
ATOM 1545 N N . TYR A 1 193 ? -8.128 7.449 3.664 1.00 98.56 193 TYR A N 1
ATOM 1546 C CA . TYR A 1 193 ? -8.184 6.031 3.988 1.00 98.56 193 TYR A CA 1
ATOM 1547 C C . TYR A 1 193 ? -7.685 5.809 5.408 1.00 98.56 193 TYR A C 1
ATOM 1549 O O . TYR A 1 193 ? -6.658 6.360 5.810 1.00 98.56 193 TYR A O 1
ATOM 1557 N N . PHE A 1 194 ? -8.398 4.966 6.149 1.00 98.50 194 PHE A N 1
ATOM 1558 C CA . PHE A 1 194 ? -7.967 4.493 7.459 1.00 98.50 194 PHE A CA 1
ATOM 1559 C C . PHE A 1 194 ? -7.166 3.211 7.269 1.00 98.50 194 PHE A C 1
ATOM 1561 O O . PHE A 1 194 ? -7.646 2.264 6.641 1.00 98.50 194 PHE A O 1
ATOM 1568 N N . MET A 1 195 ? -5.938 3.177 7.769 1.00 97.88 195 MET A N 1
ATOM 1569 C CA . MET A 1 195 ? -5.007 2.079 7.545 1.00 97.88 195 MET A CA 1
ATOM 1570 C C . MET A 1 195 ? -4.549 1.485 8.869 1.00 97.88 195 MET A C 1
ATOM 1572 O O . MET A 1 195 ? -4.273 2.215 9.813 1.00 97.88 195 MET A O 1
ATOM 1576 N N . MET A 1 196 ? -4.417 0.162 8.926 1.00 96.62 196 MET A N 1
ATOM 1577 C CA . MET A 1 196 ? -3.902 -0.542 10.101 1.00 96.62 196 MET A CA 1
ATOM 1578 C C . MET A 1 196 ? -2.799 -1.519 9.719 1.00 96.62 196 MET A C 1
ATOM 1580 O O . MET A 1 196 ? -2.721 -1.992 8.581 1.00 96.62 196 MET A O 1
ATOM 1584 N N . GLY A 1 197 ? -1.918 -1.792 10.676 1.00 95.69 197 GLY A N 1
ATOM 1585 C CA . GLY A 1 197 ? -0.992 -2.910 10.578 1.00 95.69 197 GLY A CA 1
ATOM 1586 C C . GLY A 1 197 ? -1.708 -4.226 10.854 1.00 95.69 197 GLY A C 1
ATOM 1587 O O . GLY A 1 197 ? -2.656 -4.277 11.641 1.00 95.69 197 GLY A O 1
ATOM 1588 N N . ASP A 1 198 ? -1.240 -5.294 10.215 1.00 94.81 198 ASP A N 1
ATOM 1589 C CA . ASP A 1 198 ? -1.733 -6.645 10.502 1.00 94.81 198 ASP A CA 1
ATOM 1590 C C . ASP A 1 198 ? -1.252 -7.130 11.882 1.00 94.81 198 ASP A C 1
ATOM 1592 O O . ASP A 1 198 ? -1.940 -7.907 12.537 1.00 94.81 198 ASP A O 1
ATOM 1596 N N . ASN A 1 199 ? -0.107 -6.621 12.356 1.00 93.88 199 ASN A N 1
ATOM 1597 C CA . ASN A 1 199 ? 0.370 -6.829 13.719 1.00 93.88 199 ASN A CA 1
ATOM 1598 C C . ASN A 1 199 ? -0.212 -5.743 14.638 1.00 93.88 199 ASN A C 1
ATOM 1600 O O . ASN A 1 199 ? 0.381 -4.676 14.810 1.00 93.88 199 ASN A O 1
ATOM 1604 N N . ARG A 1 200 ? -1.421 -5.993 15.154 1.00 92.50 200 ARG A N 1
ATOM 1605 C CA . ARG A 1 200 ? -2.276 -4.980 15.795 1.00 92.50 200 ARG A CA 1
ATOM 1606 C C . ARG A 1 200 ? -1.663 -4.304 17.006 1.00 92.50 200 ARG A C 1
ATOM 1608 O O . ARG A 1 200 ? -1.803 -3.088 17.126 1.00 92.50 200 ARG A O 1
ATOM 1615 N N . ASP A 1 201 ? -0.998 -5.064 17.860 1.00 90.25 201 ASP A N 1
ATOM 1616 C CA . ASP A 1 201 ? -0.399 -4.546 19.092 1.00 90.25 201 ASP A CA 1
ATOM 1617 C C . ASP A 1 201 ? 0.923 -3.800 18.845 1.00 90.25 201 ASP A C 1
ATOM 1619 O O . ASP A 1 201 ? 1.339 -2.989 19.666 1.00 90.25 201 ASP A O 1
ATOM 1623 N N . GLU A 1 202 ? 1.564 -4.025 17.693 1.00 90.50 202 GLU A N 1
ATOM 1624 C CA . GLU A 1 202 ? 2.909 -3.525 17.365 1.00 90.50 202 GLU A CA 1
ATOM 1625 C C . GLU A 1 202 ? 2.908 -2.728 16.049 1.00 90.50 202 GLU A C 1
ATOM 1627 O O . GLU A 1 202 ? 3.748 -2.901 15.154 1.00 90.50 202 GLU A O 1
ATOM 1632 N N . SER A 1 203 ? 1.920 -1.844 15.901 1.00 91.94 203 SER A N 1
ATOM 1633 C CA . SER A 1 203 ? 1.749 -1.021 14.707 1.00 91.94 203 SER A CA 1
ATOM 1634 C C . SER A 1 203 ? 1.367 0.417 15.050 1.00 91.94 203 SER A C 1
ATOM 1636 O O . SER A 1 203 ? 0.269 0.685 15.526 1.00 91.94 203 SER A O 1
ATOM 1638 N N . SER A 1 204 ? 2.258 1.358 14.716 1.00 94.00 204 SER A N 1
ATOM 1639 C CA . SER A 1 204 ? 1.899 2.775 14.588 1.00 94.00 204 SER A CA 1
ATOM 1640 C C . SER A 1 204 ? 1.145 2.975 13.271 1.00 94.00 204 SER A C 1
ATOM 1642 O O . SER A 1 204 ? 1.731 2.942 12.180 1.00 94.00 204 SER A O 1
ATOM 1644 N N . ASP A 1 205 ? -0.173 3.112 13.364 1.00 95.88 205 ASP A N 1
ATOM 1645 C CA . ASP A 1 205 ? -1.089 3.221 12.229 1.00 95.88 205 ASP A CA 1
ATOM 1646 C C . ASP A 1 205 ? -2.182 4.279 12.463 1.00 95.88 205 ASP A C 1
ATOM 1648 O O . ASP A 1 205 ? -2.008 5.153 13.313 1.00 95.88 205 ASP A O 1
ATOM 1652 N N . SER A 1 206 ? -3.277 4.261 11.695 1.00 97.12 206 SER A N 1
ATOM 1653 C CA . SER A 1 206 ? -4.287 5.325 11.736 1.00 97.12 206 SER A CA 1
ATOM 1654 C C . SER A 1 206 ? -4.923 5.542 13.108 1.00 97.12 206 SER A C 1
ATOM 1656 O O . SER A 1 206 ? -5.449 6.624 13.362 1.00 97.12 206 SER A O 1
ATOM 1658 N N . ARG A 1 207 ? -4.815 4.564 14.017 1.00 94.88 207 ARG A N 1
ATOM 1659 C CA . ARG A 1 207 ? -5.198 4.725 15.427 1.00 94.88 207 ARG A CA 1
ATOM 1660 C C . ARG A 1 207 ? -4.397 5.817 16.147 1.00 94.88 207 ARG A C 1
ATOM 1662 O O . ARG A 1 207 ? -4.914 6.417 17.081 1.00 94.88 207 ARG A O 1
ATOM 1669 N N . VAL A 1 208 ? -3.166 6.076 15.702 1.00 94.31 208 VAL A N 1
ATOM 1670 C CA . VAL A 1 208 ? -2.224 7.039 16.294 1.00 94.31 208 VAL A CA 1
ATOM 1671 C C . VAL A 1 208 ? -2.165 8.336 15.488 1.00 94.31 208 VAL A C 1
ATOM 1673 O O . VAL A 1 208 ? -2.230 9.418 16.062 1.00 94.31 208 VAL A O 1
ATOM 1676 N N . TRP A 1 209 ? -2.026 8.243 14.162 1.00 95.62 209 TRP A N 1
ATOM 1677 C CA . TRP A 1 209 ? -1.734 9.402 13.304 1.00 95.62 209 TRP A CA 1
ATOM 1678 C C . TRP A 1 209 ? -2.889 9.829 12.381 1.00 95.62 209 TRP A C 1
ATOM 1680 O O . TRP A 1 209 ? -2.725 10.762 11.596 1.00 95.62 209 TRP A O 1
ATOM 1690 N N . GLY A 1 210 ? -4.064 9.197 12.474 1.00 96.50 210 GLY A N 1
ATOM 1691 C CA . GLY A 1 210 ? -5.254 9.568 11.699 1.00 96.50 210 GLY A CA 1
ATOM 1692 C C . GLY A 1 210 ? -5.305 8.956 10.296 1.00 96.50 210 GLY A C 1
ATOM 1693 O O . GLY A 1 210 ? -4.764 7.886 10.049 1.00 96.50 210 GLY A O 1
ATOM 1694 N N . THR A 1 211 ? -6.007 9.581 9.358 1.00 97.81 211 THR A N 1
ATOM 1695 C CA . THR A 1 211 ? -6.239 9.042 8.006 1.00 97.81 211 THR A CA 1
ATOM 1696 C C . THR A 1 211 ? -5.196 9.511 6.985 1.00 97.81 211 THR A C 1
ATOM 1698 O O . THR A 1 211 ? -4.519 10.520 7.167 1.00 97.81 211 THR A O 1
ATOM 1701 N N . VAL A 1 212 ? -5.041 8.762 5.886 1.00 98.00 212 VAL A N 1
ATOM 1702 C CA . VAL A 1 212 ? -4.097 9.082 4.796 1.00 98.00 212 VAL A CA 1
ATOM 1703 C C . VAL A 1 212 ? -4.847 9.506 3.542 1.00 98.00 212 VAL A C 1
ATOM 1705 O O . VAL A 1 212 ? -5.716 8.782 3.057 1.00 98.00 212 VAL A O 1
ATOM 1708 N N . LYS A 1 213 ? -4.454 10.628 2.937 1.00 97.56 213 LYS A N 1
ATOM 1709 C CA . LYS A 1 213 ? -4.993 11.083 1.644 1.00 97.56 213 LYS A CA 1
ATOM 1710 C C . LYS A 1 213 ? -4.595 10.147 0.504 1.00 97.56 213 LYS A C 1
ATOM 1712 O O . LYS A 1 213 ? -3.447 9.717 0.433 1.00 97.56 213 LYS A O 1
ATOM 1717 N N . LYS A 1 214 ? -5.490 9.940 -0.475 1.00 96.94 214 LYS A N 1
ATOM 1718 C CA . LYS A 1 214 ? -5.223 9.128 -1.686 1.00 96.94 214 LYS A CA 1
ATOM 1719 C C . LYS A 1 214 ? -3.879 9.460 -2.346 1.00 96.94 214 LYS A C 1
ATOM 1721 O O . LYS A 1 214 ? -3.167 8.559 -2.769 1.00 96.94 214 LYS A O 1
ATOM 1726 N N . LYS A 1 215 ? -3.539 10.751 -2.424 1.00 95.69 215 LYS A N 1
ATOM 1727 C CA . LYS A 1 215 ? -2.315 11.248 -3.074 1.00 95.69 215 LYS A CA 1
ATOM 1728 C C . LYS A 1 215 ? -1.012 10.824 -2.388 1.00 95.69 215 LYS A C 1
ATOM 1730 O O . LYS A 1 215 ? 0.025 10.846 -3.036 1.00 95.69 215 LYS A O 1
ATOM 1735 N N . GLU A 1 216 ? -1.060 10.457 -1.107 1.00 96.81 216 GLU A N 1
ATOM 1736 C CA . GLU A 1 216 ? 0.122 9.989 -0.374 1.00 96.81 216 GLU A CA 1
ATOM 1737 C C . GLU A 1 216 ? 0.393 8.501 -0.626 1.00 96.81 216 GLU A C 1
ATOM 1739 O O . GLU A 1 216 ? 1.464 8.002 -0.283 1.00 96.81 216 GLU A O 1
ATOM 1744 N N . ILE A 1 217 ? -0.556 7.781 -1.239 1.00 97.12 217 ILE A N 1
ATOM 1745 C CA . ILE A 1 217 ? -0.392 6.379 -1.612 1.00 97.12 217 ILE A CA 1
ATOM 1746 C C . ILE A 1 217 ? 0.505 6.288 -2.847 1.00 97.12 217 ILE A C 1
ATOM 1748 O O . ILE A 1 217 ? 0.153 6.734 -3.935 1.00 97.12 217 ILE A O 1
ATOM 1752 N N . ILE A 1 218 ? 1.656 5.644 -2.676 1.00 95.75 218 ILE A N 1
ATOM 1753 C CA . ILE A 1 218 ? 2.695 5.494 -3.697 1.00 95.75 218 ILE A CA 1
ATOM 1754 C C . ILE A 1 218 ? 2.406 4.286 -4.586 1.00 95.75 218 ILE A C 1
ATOM 1756 O O . ILE A 1 218 ? 2.555 4.347 -5.806 1.00 95.75 218 ILE A O 1
ATOM 1760 N N . ALA A 1 219 ? 2.060 3.149 -3.978 1.00 96.00 219 ALA A N 1
ATOM 1761 C CA . ALA A 1 219 ? 1.865 1.898 -4.701 1.00 96.00 219 ALA A CA 1
ATOM 1762 C C . ALA A 1 219 ? 1.044 0.887 -3.902 1.00 96.00 219 ALA A C 1
ATOM 1764 O O . ALA A 1 219 ? 1.089 0.845 -2.674 1.00 96.00 219 ALA A O 1
ATOM 1765 N N . LYS A 1 220 ? 0.362 -0.004 -4.620 1.00 96.75 220 LYS A N 1
ATOM 1766 C CA . LYS A 1 220 ? -0.228 -1.217 -4.044 1.00 96.75 220 LYS A CA 1
ATOM 1767 C C . LYS A 1 220 ? 0.825 -2.310 -3.963 1.00 96.75 220 LYS A C 1
ATOM 1769 O O . LYS A 1 220 ? 1.464 -2.596 -4.972 1.00 96.75 220 LYS A O 1
ATOM 1774 N N . ALA A 1 221 ? 0.991 -2.940 -2.808 1.00 96.06 221 ALA A N 1
ATOM 1775 C CA . ALA A 1 221 ? 1.810 -4.136 -2.667 1.00 96.06 221 ALA A CA 1
ATOM 1776 C C . ALA A 1 221 ? 1.087 -5.332 -3.307 1.00 96.06 221 ALA A C 1
ATOM 1778 O O . ALA A 1 221 ? -0.042 -5.649 -2.936 1.00 96.06 221 ALA A O 1
ATOM 1779 N N . ILE A 1 222 ? 1.728 -5.987 -4.278 1.00 95.00 222 ILE A N 1
ATOM 1780 C CA . ILE A 1 222 ? 1.094 -7.052 -5.075 1.00 95.00 222 ILE A CA 1
ATOM 1781 C C . ILE A 1 222 ? 1.638 -8.442 -4.745 1.00 95.00 222 ILE A C 1
ATOM 1783 O O . ILE A 1 222 ? 0.873 -9.400 -4.638 1.00 95.00 222 ILE A O 1
ATOM 1787 N N . PHE A 1 223 ? 2.943 -8.562 -4.515 1.00 93.94 223 PHE A N 1
ATOM 1788 C CA . PHE A 1 223 ? 3.556 -9.801 -4.057 1.00 93.94 223 PHE A CA 1
ATOM 1789 C C . PHE A 1 223 ? 4.806 -9.524 -3.233 1.00 93.94 223 PHE A C 1
ATOM 1791 O O . PHE A 1 223 ? 5.541 -8.561 -3.454 1.00 93.94 223 PHE A O 1
ATOM 1798 N N . ARG A 1 224 ? 5.071 -10.428 -2.299 1.00 94.62 224 ARG A N 1
ATOM 1799 C CA . ARG A 1 224 ? 6.390 -10.605 -1.707 1.00 94.62 224 ARG A CA 1
ATOM 1800 C C . ARG A 1 224 ? 7.164 -11.570 -2.592 1.00 94.62 224 ARG A C 1
ATOM 1802 O O . ARG A 1 224 ? 6.611 -12.609 -2.932 1.00 94.62 224 ARG A O 1
ATOM 1809 N N . TYR A 1 225 ? 8.413 -11.268 -2.938 1.00 92.88 225 TYR A N 1
ATOM 1810 C CA . TYR A 1 225 ? 9.248 -12.163 -3.758 1.00 92.88 225 TYR A CA 1
ATOM 1811 C C . TYR A 1 225 ? 10.422 -12.795 -3.004 1.00 92.88 225 TYR A C 1
ATOM 1813 O O . TYR A 1 225 ? 11.013 -13.751 -3.494 1.00 92.88 225 TYR A O 1
ATOM 1821 N N . TYR A 1 226 ? 10.751 -12.295 -1.811 1.00 93.19 226 TYR A N 1
ATOM 1822 C CA . TYR A 1 226 ? 11.780 -12.858 -0.935 1.00 93.19 226 TYR A CA 1
ATOM 1823 C C . TYR A 1 226 ? 11.247 -12.943 0.506 1.00 93.19 226 TYR A C 1
ATOM 1825 O O . TYR A 1 226 ? 10.630 -11.965 0.938 1.00 93.19 226 TYR A O 1
ATOM 1833 N N . PRO A 1 227 ? 11.467 -14.053 1.247 1.00 91.81 227 PRO A N 1
ATOM 1834 C CA . PRO A 1 227 ? 12.285 -15.231 0.896 1.00 91.81 227 PRO A CA 1
ATOM 1835 C C . PRO A 1 227 ? 11.611 -16.200 -0.086 1.00 91.81 227 PRO A C 1
ATOM 1837 O O . PRO A 1 227 ? 12.274 -17.047 -0.674 1.00 91.81 227 PRO A O 1
ATOM 1840 N N . SER A 1 228 ? 10.301 -16.070 -0.285 1.00 92.00 228 SER A N 1
ATOM 1841 C CA . SER A 1 228 ? 9.539 -16.836 -1.268 1.00 92.00 228 SER A CA 1
ATOM 1842 C C . SER A 1 228 ? 8.469 -15.970 -1.920 1.00 92.00 228 SER A C 1
ATOM 1844 O O . SER A 1 228 ? 7.974 -15.012 -1.307 1.00 92.00 228 SER A O 1
ATOM 1846 N N . ILE A 1 229 ? 8.102 -16.334 -3.152 1.00 92.31 229 ILE A N 1
ATOM 1847 C CA . ILE A 1 229 ? 7.034 -15.667 -3.894 1.00 92.31 229 ILE A CA 1
ATOM 1848 C C . ILE A 1 229 ? 5.693 -15.988 -3.233 1.00 92.31 229 ILE A C 1
ATOM 1850 O O . ILE A 1 229 ? 5.285 -17.145 -3.147 1.00 92.31 229 ILE A O 1
ATOM 1854 N N . LYS A 1 230 ? 5.002 -14.953 -2.759 1.00 92.50 230 LYS A N 1
ATOM 1855 C CA . LYS A 1 230 ? 3.664 -15.037 -2.171 1.00 92.50 230 LYS A CA 1
ATOM 1856 C C . LYS A 1 230 ? 2.832 -13.856 -2.659 1.00 92.50 230 LYS A C 1
ATOM 1858 O O . LYS A 1 230 ? 3.248 -12.706 -2.510 1.00 92.50 230 LYS A O 1
ATOM 1863 N N . SER A 1 231 ? 1.655 -14.143 -3.215 1.00 92.50 231 SER A N 1
ATOM 1864 C CA . SER A 1 231 ? 0.681 -13.104 -3.561 1.00 92.50 231 SER A CA 1
ATOM 1865 C C . SER A 1 231 ? 0.199 -12.392 -2.298 1.00 92.50 231 SER A C 1
ATOM 1867 O O . SER A 1 231 ? -0.093 -13.041 -1.291 1.00 92.50 231 SER A O 1
ATOM 1869 N N . LEU A 1 232 ? 0.126 -11.065 -2.365 1.00 91.25 232 LEU A N 1
ATOM 1870 C CA . LEU A 1 232 ? -0.451 -10.207 -1.327 1.00 91.25 232 LEU A CA 1
ATOM 1871 C C . LEU A 1 232 ? -1.842 -9.693 -1.716 1.00 91.25 232 LEU A C 1
ATOM 1873 O O . LEU A 1 232 ? -2.485 -8.991 -0.938 1.00 91.25 232 LEU A O 1
ATOM 1877 N N . LEU A 1 233 ? -2.310 -10.044 -2.914 1.00 86.75 233 LEU A N 1
ATOM 1878 C CA . LEU A 1 233 ? -3.663 -9.750 -3.354 1.00 86.75 233 LEU A CA 1
ATOM 1879 C C . LEU A 1 233 ? -4.647 -10.652 -2.610 1.00 86.75 233 LEU A C 1
ATOM 1881 O O . LEU A 1 233 ? -4.412 -11.857 -2.473 1.00 86.75 233 LEU A O 1
ATOM 1885 N N . LYS A 1 234 ? -5.755 -10.063 -2.156 1.00 70.56 234 LYS A N 1
ATOM 1886 C CA . LYS A 1 234 ? -6.880 -10.816 -1.604 1.00 70.56 234 LYS A CA 1
ATOM 1887 C C . LYS A 1 234 ? -7.421 -11.756 -2.691 1.00 70.56 234 LYS A C 1
ATOM 1889 O O . LYS A 1 234 ? -7.582 -11.324 -3.834 1.00 70.56 234 LYS A O 1
ATOM 1894 N N . LYS A 1 235 ? -7.607 -13.030 -2.337 1.00 54.56 235 LYS A N 1
ATOM 1895 C CA . LYS A 1 235 ? -8.267 -14.023 -3.194 1.00 54.56 235 LYS A CA 1
ATOM 1896 C C . LYS A 1 235 ? -9.774 -13.820 -3.197 1.00 54.56 235 LYS A C 1
ATOM 1898 O O . LYS A 1 235 ? -10.288 -13.312 -2.175 1.00 54.56 235 LYS A O 1
#